Protein AF-A0A9P0LV56-F1 (afdb_monomer)

Sequence (203 aa):
MTFIDEPMEQTSLSSTFFLFRPEKLKKYNCSGTISDFAVAMLCNMNKPMMSYQNAASWGYFNCATKQWNKEVLQQADFPVNLLPEVGQSGAIAGSLAGDWHSIPKGTPVGIGLGDLQCSVLSTVERSTDAVLNISTSAQITFVVDQYQPSSGPPKASAVDHFPYFGHQYIAVAASLNGGNALATFVKMLQQWTLELGFNVPQC

Solvent-accessible surface area (backbone atoms only — not comparable to full-atom values): 12062 Å² total; per-residue (Å²): 137,86,84,87,90,71,94,75,72,80,56,60,54,69,55,49,51,57,57,78,42,56,80,76,47,74,84,56,77,59,46,73,55,75,52,16,48,55,44,18,60,50,34,67,45,97,62,33,46,33,13,48,40,51,42,47,61,56,73,51,38,36,77,72,82,70,40,68,50,53,69,65,37,48,76,63,68,36,72,65,77,29,57,48,48,76,41,61,69,82,38,71,65,45,33,27,63,48,67,55,92,92,43,59,52,60,44,77,35,56,38,31,74,38,67,68,58,52,57,46,62,78,66,55,90,50,76,86,47,72,49,75,50,75,44,63,36,24,37,39,36,33,60,37,77,89,74,74,66,79,90,71,81,90,70,96,64,81,57,50,78,42,59,41,64,95,86,28,30,33,42,36,36,76,36,85,64,25,44,51,52,51,52,51,51,52,52,51,53,54,51,52,38,46,76,73,74,41,89,74,85,87,128

Nearest PDB structures (foldseek):
  3d7e-assembly1_X  TM=6.975E-01  e=1.055E-08  Enterococcus casseliflavus
  1bo5-assembly1_O  TM=7.199E-01  e=1.652E-08  Escherichia coli
  3ezw-assembly1_G  TM=7.732E-01  e=9.926E-08  Escherichia coli K-12
  3h45-assembly1_O  TM=7.263E-01  e=3.341E-08  Enterococcus casseliflavus
  3h3n-assembly1_X  TM=6.542E-01  e=2.586E-08  Enterococcus casseliflavus

Mean predicted aligned error: 7.89 Å

Foldseek 3Di:
DDDDDDDDDFADVVQVVQLPCVVVCVPDQADDDPQQVVLCVQQVHPFGEAEQQRVVRNVQADLQVRGGVVVVCVVSVGPCSRYGHYDHFPDFRHWGCQDDVPRGGRHTDGHGDDPVQVVCVVPDPDQQDWDWDFDCWIKIKHWDPPDHDDDDDDDDDQWDWGQHPPRIIMIMGIGNDGVNVVVVVVVVVCVVCVVVPHHDDDD

InterPro domains:
  IPR018484 Carbohydrate kinase FGGY, N-terminal [PF00370] (22-121)
  IPR043129 ATPase, nucleotide binding domain [SSF53067] (21-122)

Organism: Acanthoscelides obtectus (NCBI:txid200917)

Structure (mmCIF, N/CA/C/O backbone):
data_AF-A0A9P0LV56-F1
#
_entry.id   AF-A0A9P0LV56-F1
#
loop_
_atom_site.group_PDB
_atom_site.id
_atom_site.type_symbol
_atom_site.label_atom_id
_atom_site.label_alt_id
_atom_site.label_comp_id
_atom_site.label_asym_id
_atom_site.label_entity_id
_atom_site.label_seq_id
_atom_site.pdbx_PDB_ins_code
_atom_site.Cartn_x
_atom_site.Cartn_y
_atom_site.Cartn_z
_atom_site.occupancy
_atom_site.B_iso_or_equiv
_atom_site.auth_seq_id
_atom_site.auth_comp_id
_atom_site.auth_asym_id
_atom_site.auth_atom_id
_atom_site.pdbx_PDB_model_num
ATOM 1 N N . MET A 1 1 ? -20.140 11.861 0.264 1.00 36.03 1 MET A N 1
ATOM 2 C CA . MET A 1 1 ? -18.676 11.830 0.459 1.00 36.03 1 MET A CA 1
ATOM 3 C C . MET A 1 1 ? -18.059 12.052 -0.913 1.00 36.03 1 MET A C 1
ATOM 5 O O . MET A 1 1 ? -18.376 11.288 -1.812 1.00 36.03 1 MET A O 1
ATOM 9 N N . THR A 1 2 ? -17.351 13.160 -1.132 1.00 23.69 2 THR A N 1
ATOM 10 C CA . THR A 1 2 ? -16.853 13.543 -2.469 1.00 23.69 2 THR A CA 1
ATOM 11 C C . THR A 1 2 ? -15.384 13.157 -2.587 1.00 23.69 2 THR A C 1
ATOM 13 O O . THR A 1 2 ? -14.593 13.549 -1.733 1.00 23.69 2 THR A O 1
ATOM 16 N N . PHE A 1 3 ? -15.043 12.383 -3.616 1.00 31.17 3 PHE A N 1
ATOM 17 C CA . PHE A 1 3 ? -13.677 11.961 -3.919 1.00 31.17 3 PHE A CA 1
ATOM 18 C C . PHE A 1 3 ? -12.899 13.069 -4.634 1.00 31.17 3 PHE A C 1
ATOM 20 O O . PHE A 1 3 ? -13.463 13.823 -5.428 1.00 31.17 3 PHE A O 1
ATOM 27 N N . ILE A 1 4 ? -11.604 13.153 -4.342 1.00 34.47 4 ILE A N 1
ATOM 28 C CA . ILE A 1 4 ? -10.620 13.834 -5.182 1.00 34.47 4 ILE A CA 1
ATOM 29 C C . ILE A 1 4 ? -9.830 12.703 -5.834 1.00 34.47 4 ILE A C 1
ATOM 31 O O . ILE A 1 4 ? -9.162 11.954 -5.127 1.00 34.47 4 ILE A O 1
ATOM 35 N N . ASP A 1 5 ? -9.990 12.548 -7.142 1.00 29.83 5 ASP A N 1
ATOM 36 C CA . ASP A 1 5 ? -9.385 11.487 -7.946 1.00 29.83 5 ASP A CA 1
ATOM 37 C C . ASP A 1 5 ? -8.389 12.161 -8.902 1.00 29.83 5 ASP A C 1
ATOM 39 O O . ASP A 1 5 ? -8.768 12.663 -9.959 1.00 29.83 5 ASP A O 1
ATOM 43 N N . GLU A 1 6 ? -7.132 12.293 -8.473 1.00 30.33 6 GLU A N 1
ATOM 44 C CA . GLU A 1 6 ? -6.024 12.766 -9.312 1.00 30.33 6 GLU A CA 1
ATOM 45 C C . GLU A 1 6 ? -4.774 11.898 -9.085 1.00 30.33 6 GLU A C 1
ATOM 47 O O . GLU A 1 6 ? -4.568 11.396 -7.975 1.00 30.33 6 GLU A O 1
ATOM 52 N N . PRO A 1 7 ? -3.941 11.689 -10.124 1.00 29.73 7 PRO A N 1
ATOM 53 C CA . PRO A 1 7 ? -2.846 10.726 -10.087 1.00 29.73 7 PRO A CA 1
ATOM 54 C C . PRO A 1 7 ? -1.750 11.200 -9.119 1.00 29.73 7 PRO A C 1
ATOM 56 O O . PRO A 1 7 ? -1.062 12.189 -9.361 1.00 29.73 7 PRO A O 1
ATOM 59 N N . MET A 1 8 ? -1.619 10.499 -7.991 1.00 36.91 8 MET A N 1
ATOM 60 C CA . MET A 1 8 ? -0.758 10.877 -6.867 1.00 36.91 8 MET A CA 1
ATOM 61 C C . MET A 1 8 ? 0.640 10.248 -6.961 1.00 36.91 8 MET A C 1
ATOM 63 O O . MET A 1 8 ? 0.802 9.045 -6.755 1.00 36.91 8 MET A O 1
ATOM 67 N N . GLU A 1 9 ? 1.664 11.080 -7.170 1.00 33.12 9 GLU A N 1
ATOM 68 C CA . GLU A 1 9 ? 3.054 10.729 -6.858 1.00 33.12 9 GLU A CA 1
ATOM 69 C C . GLU A 1 9 ? 3.258 10.706 -5.330 1.00 33.12 9 GLU A C 1
ATOM 71 O O . GLU A 1 9 ? 2.839 11.604 -4.594 1.00 33.12 9 GLU A O 1
ATOM 76 N N . GLN A 1 10 ? 3.828 9.597 -4.861 1.00 42.16 10 GLN A N 1
ATOM 77 C CA . GLN A 1 10 ? 3.624 9.022 -3.533 1.00 42.16 10 GLN A CA 1
ATOM 78 C C . GLN A 1 10 ? 4.275 9.833 -2.393 1.00 42.16 10 GLN A C 1
ATOM 80 O O . GLN A 1 10 ? 5.366 10.384 -2.510 1.00 42.16 10 GLN A O 1
ATOM 85 N N . THR A 1 11 ? 3.604 9.857 -1.239 1.00 40.81 11 THR A N 1
ATOM 86 C CA . THR A 1 11 ? 3.999 10.380 0.094 1.00 40.81 11 THR A CA 1
ATOM 87 C C . THR A 1 11 ? 4.095 11.892 0.346 1.00 40.81 11 THR A C 1
ATOM 89 O O . THR A 1 11 ? 3.673 12.321 1.417 1.00 40.81 11 THR A O 1
ATOM 92 N N . SER A 1 12 ? 4.596 12.721 -0.574 1.00 38.84 12 SER A N 1
ATOM 93 C CA . SER A 1 12 ? 4.841 14.154 -0.278 1.00 38.84 12 SER A CA 1
ATOM 94 C C . SER A 1 12 ? 3.616 15.054 -0.517 1.00 38.84 12 SER A C 1
ATOM 96 O O . SER A 1 12 ? 3.242 15.872 0.326 1.00 38.84 12 SER A O 1
ATOM 98 N N . LEU A 1 13 ? 2.935 14.880 -1.654 1.00 39.28 13 LEU A N 1
ATOM 99 C CA . LEU A 1 13 ? 1.960 15.860 -2.148 1.00 39.28 13 LEU A CA 1
ATOM 100 C C . LEU A 1 13 ? 0.587 15.793 -1.467 1.00 39.28 13 LEU A C 1
ATOM 102 O O . LEU A 1 13 ? -0.051 16.832 -1.295 1.00 39.28 13 LEU A O 1
ATOM 106 N N . SER A 1 14 ? 0.129 14.614 -1.038 1.00 47.03 14 SER A N 1
ATOM 107 C CA . SER A 1 14 ? -1.171 14.448 -0.360 1.00 47.03 14 SER A CA 1
ATOM 108 C C . SER A 1 14 ? -1.230 15.281 0.916 1.00 47.03 14 SER A C 1
ATOM 110 O O . SER A 1 14 ? -2.220 15.927 1.241 1.00 47.03 14 SER A O 1
ATOM 112 N N . SER A 1 15 ? -0.123 15.306 1.629 1.00 49.88 15 SER A N 1
ATOM 113 C CA . SER A 1 15 ? 0.013 15.905 2.942 1.00 49.88 15 SER A CA 1
ATOM 114 C C . SER A 1 15 ? 0.228 17.403 2.864 1.00 49.88 15 SER A C 1
ATOM 116 O O . SER A 1 15 ? -0.384 18.162 3.610 1.00 49.88 15 SER A O 1
ATOM 118 N N . THR A 1 16 ? 1.013 17.832 1.876 1.00 49.91 16 THR A N 1
ATOM 119 C CA . THR A 1 16 ? 1.048 19.207 1.382 1.00 49.91 16 THR A CA 1
ATOM 120 C C . THR A 1 16 ? -0.378 19.670 1.054 1.00 49.91 16 THR A C 1
ATOM 122 O O . THR A 1 16 ? -0.829 20.681 1.583 1.00 49.91 16 THR A O 1
ATOM 125 N N . PHE A 1 17 ? -1.169 18.908 0.294 1.00 56.34 17 PHE A N 1
ATOM 126 C CA . PHE A 1 17 ? -2.551 19.290 -0.013 1.00 56.34 17 PHE A CA 1
ATOM 127 C C . PHE A 1 17 ? -3.410 19.497 1.246 1.00 56.34 17 PHE A C 1
ATOM 129 O O . PHE A 1 17 ? -4.144 20.489 1.321 1.00 56.34 17 PHE A O 1
ATOM 136 N N . PHE A 1 18 ? -3.281 18.617 2.249 1.00 59.09 18 PHE A N 1
ATOM 137 C CA . PHE A 1 18 ? -3.991 18.774 3.521 1.00 59.09 18 PHE A CA 1
ATOM 138 C C . PHE A 1 18 ? -3.611 20.071 4.254 1.00 59.09 18 PHE A C 1
ATOM 140 O O . PHE A 1 18 ? -4.480 20.759 4.788 1.00 59.09 18 PHE A O 1
ATOM 147 N N . LEU A 1 19 ? -2.327 20.426 4.225 1.00 59.50 19 LEU A N 1
ATOM 148 C CA . LEU A 1 19 ? -1.777 21.607 4.890 1.00 59.50 19 LEU A CA 1
ATOM 149 C C . LEU A 1 19 ? -2.127 22.920 4.170 1.00 59.50 19 LEU A C 1
ATOM 151 O O . LEU A 1 19 ? -2.395 23.931 4.812 1.00 59.50 19 LEU A O 1
ATOM 155 N N . PHE A 1 20 ? -2.178 22.931 2.835 1.00 61.66 20 PHE A N 1
ATOM 156 C CA . PHE A 1 20 ? -2.309 24.175 2.060 1.00 61.66 20 PHE A CA 1
ATOM 157 C C . PHE A 1 20 ? -3.757 24.582 1.726 1.00 61.66 20 PHE A C 1
ATOM 159 O O . PHE A 1 20 ? -3.977 25.669 1.176 1.00 61.66 20 PHE A O 1
ATOM 166 N N . ARG A 1 21 ? -4.768 23.750 2.034 1.00 70.81 21 ARG A N 1
ATOM 167 C CA . ARG A 1 21 ? -6.198 24.043 1.769 1.00 70.81 21 ARG A CA 1
ATOM 168 C C . ARG A 1 21 ? -7.156 23.617 2.909 1.00 70.81 21 ARG A C 1
ATOM 170 O O . ARG A 1 21 ? -8.162 22.959 2.627 1.00 70.81 21 ARG A O 1
ATOM 177 N N . PRO A 1 22 ? -6.944 24.054 4.166 1.00 70.88 22 PRO A N 1
ATOM 178 C CA . PRO A 1 22 ? -7.742 23.626 5.326 1.00 70.88 22 PRO A CA 1
ATOM 179 C C . PRO A 1 22 ? -9.246 23.922 5.199 1.00 70.88 22 PRO A C 1
ATOM 181 O O . PRO A 1 22 ? -10.084 23.117 5.600 1.00 70.88 22 PRO A O 1
ATOM 184 N N . GLU A 1 23 ? -9.623 25.028 4.551 1.00 77.19 23 GLU A N 1
ATOM 185 C CA . GLU A 1 23 ? -11.031 25.383 4.309 1.00 77.19 23 GLU A CA 1
ATOM 186 C C . GLU A 1 23 ? -11.780 24.338 3.469 1.00 77.19 23 GLU A C 1
ATOM 188 O O . GLU A 1 23 ? -12.956 24.060 3.709 1.00 77.19 23 GLU A O 1
ATOM 193 N N . LYS A 1 24 ? -11.101 23.697 2.506 1.00 79.31 24 LYS A N 1
ATOM 194 C CA . LYS A 1 24 ? -11.715 22.633 1.700 1.00 79.31 24 LYS A CA 1
ATOM 195 C C . LYS A 1 24 ? -11.926 21.354 2.503 1.00 79.31 24 LYS A C 1
ATOM 197 O O . LYS A 1 24 ? -12.722 20.525 2.071 1.00 79.31 24 LYS A O 1
ATOM 202 N N . LEU A 1 25 ? -11.243 21.194 3.632 1.00 79.06 25 LEU A N 1
ATOM 203 C CA . LEU A 1 25 ? -11.282 19.977 4.431 1.00 79.06 25 LEU A CA 1
ATOM 204 C C . LEU A 1 25 ? -12.393 19.964 5.475 1.00 79.06 25 LEU A C 1
ATOM 206 O O . LEU A 1 25 ? -12.843 18.888 5.852 1.00 79.06 25 LEU A O 1
ATOM 210 N N . LYS A 1 26 ? -12.904 21.137 5.871 1.00 80.94 26 LYS A N 1
ATOM 211 C CA . LYS A 1 26 ? -13.992 21.287 6.859 1.00 80.94 26 LYS A CA 1
ATOM 212 C C . LYS A 1 26 ? -15.272 20.514 6.515 1.00 80.94 26 LYS A C 1
ATOM 214 O O . LYS A 1 26 ? -16.083 20.243 7.390 1.00 80.94 26 LYS A O 1
ATOM 219 N N . LYS A 1 27 ? -15.462 20.178 5.239 1.00 86.38 27 LYS A N 1
ATOM 220 C CA . LYS A 1 27 ? -16.612 19.426 4.712 1.00 86.38 27 LYS A CA 1
ATOM 221 C C . LYS A 1 27 ? -16.439 17.902 4.759 1.00 86.38 27 LYS A C 1
ATOM 223 O O . LYS A 1 27 ? -17.372 17.187 4.403 1.00 86.38 27 LYS A O 1
ATOM 228 N N . TYR A 1 28 ? -15.279 17.405 5.183 1.00 87.69 28 TYR A N 1
ATOM 229 C CA . TYR A 1 28 ? -15.009 15.976 5.338 1.00 87.69 28 TYR A CA 1
ATOM 230 C C . TYR A 1 28 ? -14.893 15.607 6.819 1.00 87.69 28 TYR A C 1
ATOM 232 O O . TYR A 1 28 ? -14.519 16.428 7.653 1.00 87.69 28 TYR A O 1
ATOM 240 N N . ASN A 1 29 ? -15.229 14.361 7.147 1.00 88.06 29 ASN A N 1
ATOM 241 C CA . ASN A 1 29 ? -15.230 13.828 8.513 1.00 88.06 29 ASN A CA 1
ATOM 242 C C . ASN A 1 29 ? -14.136 12.772 8.752 1.00 88.06 29 ASN A C 1
ATOM 244 O O . ASN A 1 29 ? -13.787 12.510 9.901 1.00 88.06 29 ASN A O 1
ATOM 248 N N . CYS A 1 30 ? -13.588 12.175 7.693 1.00 90.94 30 CYS A N 1
ATOM 249 C CA . CYS A 1 30 ? -12.511 11.194 7.754 1.00 90.94 30 CYS A CA 1
ATOM 250 C C . CYS A 1 30 ? -11.751 11.111 6.420 1.00 90.94 30 CYS A C 1
ATOM 252 O O . CYS A 1 30 ? -12.135 11.723 5.422 1.00 90.94 30 CYS A O 1
ATOM 254 N N . SER A 1 31 ? -10.657 10.357 6.427 1.00 91.50 31 SER A N 1
ATOM 255 C CA . SER A 1 31 ? -9.798 10.062 5.284 1.00 91.50 31 SER A CA 1
ATOM 256 C C . SER A 1 31 ? -9.400 8.585 5.312 1.00 91.50 31 SER A C 1
ATOM 258 O O . SER A 1 31 ? -9.450 7.946 6.362 1.00 91.50 31 SER A O 1
ATOM 260 N N . GLY A 1 32 ? -9.034 8.037 4.160 1.00 92.19 32 GLY A N 1
ATOM 261 C CA . GLY A 1 32 ? -8.612 6.648 4.007 1.00 92.19 32 GLY A CA 1
ATOM 262 C C . GLY A 1 32 ? -8.196 6.366 2.567 1.00 92.19 32 GLY A C 1
ATOM 263 O O . GLY A 1 32 ? -8.334 7.232 1.703 1.00 92.19 32 GLY A O 1
ATOM 264 N N . THR A 1 33 ? -7.677 5.169 2.306 1.00 93.44 33 THR A N 1
ATOM 265 C CA . THR A 1 33 ? -7.469 4.687 0.935 1.00 93.44 33 THR A CA 1
ATOM 266 C C . THR A 1 33 ? -8.793 4.267 0.297 1.00 93.44 33 THR A C 1
ATOM 268 O O . THR A 1 33 ? -9.819 4.126 0.968 1.00 93.44 33 THR A O 1
ATOM 271 N N . ILE A 1 34 ? -8.763 3.991 -1.008 1.00 94.44 34 ILE A N 1
ATOM 272 C CA . ILE A 1 34 ? -9.912 3.419 -1.717 1.00 94.44 34 ILE A CA 1
ATOM 273 C C . ILE A 1 34 ? -10.352 2.071 -1.122 1.00 94.44 34 ILE A C 1
ATOM 275 O O . ILE A 1 34 ? -11.548 1.796 -1.032 1.00 94.44 34 ILE A O 1
ATOM 279 N N . SER A 1 35 ? -9.399 1.259 -0.651 1.00 94.06 35 SER A N 1
ATOM 280 C CA . SER A 1 35 ? -9.694 -0.032 -0.022 1.00 94.06 35 SER A CA 1
ATOM 281 C C . SER A 1 35 ? -10.414 0.144 1.317 1.00 94.06 35 SER A C 1
ATOM 283 O O . SER A 1 35 ? -11.421 -0.516 1.572 1.00 94.06 35 SER A O 1
ATOM 285 N N . ASP A 1 36 ? -9.974 1.110 2.128 1.00 95.25 36 ASP A N 1
ATOM 286 C CA . ASP A 1 36 ? -10.592 1.401 3.424 1.00 95.25 36 ASP A CA 1
ATOM 287 C C . ASP A 1 36 ? -12.002 1.981 3.239 1.00 95.25 36 ASP A C 1
ATOM 289 O O . ASP A 1 36 ? -12.911 1.680 4.012 1.00 95.25 36 ASP A O 1
ATOM 293 N N . PHE A 1 37 ? -12.210 2.778 2.185 1.00 94.88 37 PHE A N 1
ATOM 294 C CA . PHE A 1 37 ? -13.532 3.278 1.814 1.00 94.88 37 PHE A CA 1
ATOM 295 C C . PHE A 1 37 ? -14.488 2.149 1.419 1.00 94.88 37 PHE A C 1
ATOM 297 O O . PHE A 1 37 ? -15.626 2.126 1.889 1.00 94.88 37 PHE A O 1
ATOM 304 N N . ALA A 1 38 ? -14.038 1.200 0.594 1.00 95.88 38 ALA A N 1
ATOM 305 C CA . ALA A 1 38 ? -14.855 0.054 0.207 1.00 95.88 38 ALA A CA 1
ATOM 306 C C . ALA A 1 38 ? -15.292 -0.756 1.439 1.00 95.88 38 ALA A C 1
ATOM 308 O O . ALA A 1 38 ? -16.475 -1.058 1.593 1.00 95.88 38 ALA A O 1
ATOM 309 N N . VAL A 1 39 ? -14.365 -1.025 2.365 1.00 96.81 39 VAL A N 1
ATOM 310 C CA . VAL A 1 39 ? -14.665 -1.705 3.635 1.00 96.81 39 VAL A CA 1
ATOM 311 C C . VAL A 1 39 ? -15.651 -0.899 4.484 1.00 96.81 39 VAL A C 1
ATOM 313 O O . VAL A 1 39 ? -16.628 -1.458 4.985 1.00 96.81 39 VAL A O 1
ATOM 316 N N . ALA A 1 40 ? -15.444 0.413 4.614 1.00 96.62 40 ALA A N 1
ATOM 317 C CA . ALA A 1 40 ? -16.342 1.280 5.371 1.00 96.62 40 ALA A CA 1
ATOM 318 C C . ALA A 1 40 ? -17.762 1.298 4.787 1.00 96.62 40 ALA A C 1
ATOM 320 O O . ALA A 1 40 ? -18.728 1.262 5.546 1.00 96.62 40 ALA A O 1
ATOM 321 N N . MET A 1 41 ? -17.902 1.297 3.457 1.00 96.44 41 MET A N 1
ATOM 322 C CA . MET A 1 41 ? -19.206 1.212 2.795 1.00 96.44 41 MET A CA 1
ATOM 323 C C . MET A 1 41 ? -19.896 -0.128 3.049 1.00 96.44 41 MET A C 1
ATOM 325 O O . MET A 1 41 ? -21.058 -0.145 3.450 1.00 96.44 41 MET A O 1
ATOM 329 N N . LEU A 1 42 ? -19.184 -1.245 2.867 1.00 97.00 42 LEU A N 1
ATOM 330 C CA . LEU A 1 42 ? -19.727 -2.594 3.075 1.00 97.00 42 LEU A CA 1
ATOM 331 C C . LEU A 1 42 ? -20.224 -2.801 4.514 1.00 97.00 42 LEU A C 1
ATOM 333 O O . LEU A 1 42 ? -21.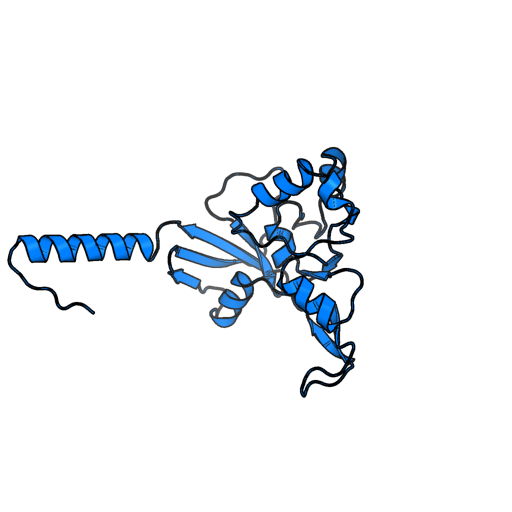254 -3.437 4.745 1.00 97.00 42 LEU A O 1
ATOM 337 N N . CYS A 1 43 ? -19.513 -2.228 5.482 1.00 97.25 43 CYS A N 1
ATOM 338 C CA . CYS A 1 43 ? -19.838 -2.329 6.901 1.00 97.25 43 CYS A CA 1
ATOM 339 C C . CYS A 1 43 ? -20.705 -1.173 7.432 1.00 97.25 43 CYS A C 1
ATOM 341 O O . CYS A 1 43 ? -21.009 -1.152 8.623 1.00 97.25 43 CYS A O 1
ATOM 343 N N . ASN A 1 44 ? -21.088 -0.209 6.585 1.00 96.56 44 ASN A N 1
ATOM 344 C CA . ASN A 1 44 ? -21.786 1.024 6.970 1.00 96.56 44 ASN A CA 1
ATOM 345 C C . ASN A 1 44 ? -21.130 1.753 8.166 1.00 96.56 44 ASN A C 1
ATOM 347 O O . ASN A 1 44 ? -21.779 2.111 9.152 1.00 96.56 44 ASN A O 1
ATOM 351 N N . MET A 1 45 ? -19.811 1.925 8.102 1.00 94.94 45 MET A N 1
ATOM 352 C CA . MET A 1 45 ? -19.014 2.548 9.156 1.00 94.94 45 MET A CA 1
ATOM 353 C C . MET A 1 45 ? -19.020 4.073 9.045 1.00 94.94 45 MET A C 1
ATOM 355 O O . MET A 1 45 ? -18.855 4.636 7.966 1.00 94.94 45 MET A O 1
ATOM 359 N N . ASN A 1 46 ? -19.084 4.752 10.192 1.00 91.12 46 ASN A N 1
ATOM 360 C CA . ASN A 1 46 ? -18.920 6.209 10.256 1.00 91.12 46 ASN A CA 1
ATOM 361 C C . ASN A 1 46 ? -17.469 6.657 10.018 1.00 91.12 46 ASN A C 1
ATOM 363 O O . ASN A 1 46 ? -17.226 7.802 9.630 1.00 91.12 46 ASN A O 1
ATOM 367 N N . LYS A 1 47 ? -16.501 5.772 10.283 1.00 92.00 47 LYS A N 1
ATOM 368 C CA . LYS A 1 47 ? -15.073 6.040 10.142 1.00 92.00 47 LYS A CA 1
ATOM 369 C C . LYS A 1 47 ? -14.353 4.797 9.605 1.00 92.00 47 LYS A C 1
ATOM 371 O O . LYS A 1 47 ? -14.603 3.711 10.123 1.00 92.00 47 LYS A O 1
ATOM 376 N N . PRO A 1 48 ? -13.484 4.935 8.590 1.00 93.94 48 PRO A N 1
ATOM 377 C CA . PRO A 1 48 ? -12.733 3.811 8.054 1.00 93.94 48 PRO A CA 1
ATOM 378 C C . PRO A 1 48 ? -11.664 3.322 9.036 1.00 93.94 48 PRO A C 1
ATOM 380 O O . PRO A 1 48 ? -11.055 4.109 9.772 1.00 93.94 48 PRO A O 1
ATOM 383 N N . MET A 1 49 ? -11.417 2.015 8.977 1.00 95.44 49 MET A N 1
ATOM 384 C CA . MET A 1 49 ? -10.286 1.351 9.612 1.00 95.44 49 MET A CA 1
ATOM 385 C C . MET A 1 49 ? -9.264 0.979 8.536 1.00 95.44 49 MET A C 1
ATOM 387 O O . MET A 1 49 ? -9.614 0.340 7.547 1.00 95.44 49 MET A O 1
ATOM 391 N N . MET A 1 50 ? -8.016 1.386 8.738 1.00 95.88 50 MET A N 1
ATOM 392 C CA . MET A 1 50 ? -6.909 1.253 7.797 1.00 95.88 50 MET A CA 1
ATOM 393 C C . MET A 1 50 ? -5.876 0.250 8.308 1.00 95.88 50 MET A C 1
ATOM 395 O O . MET A 1 50 ? -5.544 0.233 9.493 1.00 95.88 50 MET A O 1
ATOM 399 N N . SER A 1 51 ? -5.323 -0.575 7.424 1.00 96.88 51 SER A N 1
ATOM 400 C CA . SER A 1 51 ? -4.243 -1.489 7.808 1.00 96.88 51 SER A CA 1
ATOM 401 C C . SER A 1 51 ? -2.937 -0.745 8.088 1.00 96.88 51 SER A C 1
ATOM 403 O O . SER A 1 51 ? -2.656 0.301 7.503 1.00 96.88 51 SER A O 1
ATOM 405 N N . TYR A 1 52 ? -2.072 -1.321 8.926 1.00 95.50 52 TYR A N 1
ATOM 406 C CA . TYR A 1 52 ? -0.706 -0.810 9.118 1.00 95.50 52 TYR A CA 1
ATOM 407 C C . TYR A 1 52 ? 0.086 -0.718 7.805 1.00 95.50 52 TYR A C 1
ATOM 409 O O . TYR A 1 52 ? 0.928 0.163 7.667 1.00 95.50 52 TYR A O 1
ATOM 417 N N . GLN A 1 53 ? -0.209 -1.596 6.839 1.00 94.75 53 GLN A N 1
ATOM 418 C CA . GLN A 1 53 ? 0.360 -1.572 5.487 1.00 94.75 53 GLN A CA 1
ATOM 419 C C . GLN A 1 53 ? 0.064 -0.245 4.787 1.00 94.75 53 GLN A C 1
ATOM 421 O O . GLN A 1 53 ? 0.981 0.483 4.409 1.00 94.75 53 GLN A O 1
ATOM 426 N N . ASN A 1 54 ? -1.221 0.098 4.689 1.00 94.69 54 ASN A N 1
ATOM 427 C CA . ASN A 1 54 ? -1.668 1.333 4.058 1.00 94.69 54 ASN A CA 1
ATOM 428 C C . ASN A 1 54 ? -1.233 2.558 4.869 1.00 94.69 54 ASN A C 1
ATOM 430 O O . ASN A 1 54 ? -0.754 3.533 4.295 1.00 94.69 54 ASN A O 1
ATOM 434 N N . ALA A 1 55 ? -1.312 2.495 6.200 1.00 94.06 55 ALA A N 1
ATOM 435 C CA . ALA A 1 55 ? -0.920 3.602 7.066 1.00 94.06 55 ALA A CA 1
ATOM 436 C C . ALA A 1 55 ? 0.570 3.955 6.933 1.00 94.06 55 ALA A C 1
ATOM 438 O O . ALA A 1 55 ? 0.922 5.133 6.876 1.00 94.06 55 ALA A O 1
ATOM 439 N N . ALA A 1 56 ? 1.450 2.953 6.822 1.00 91.94 56 ALA A N 1
ATOM 440 C CA . ALA A 1 56 ? 2.882 3.169 6.612 1.00 91.94 56 ALA A CA 1
ATOM 441 C C . ALA A 1 56 ? 3.178 3.932 5.310 1.00 91.94 56 ALA A C 1
ATOM 443 O O . ALA A 1 56 ? 4.074 4.773 5.286 1.00 91.94 56 ALA A O 1
ATOM 444 N N . SER A 1 57 ? 2.381 3.715 4.258 1.00 89.62 57 SER A N 1
ATOM 445 C CA . SER A 1 57 ? 2.530 4.424 2.978 1.00 89.62 57 SER A CA 1
ATOM 446 C C . SER A 1 57 ? 2.175 5.917 3.038 1.00 89.62 57 SER A C 1
ATOM 448 O O . SER A 1 57 ? 2.445 6.646 2.090 1.00 89.62 57 SER A O 1
ATOM 450 N N . TRP A 1 58 ? 1.577 6.401 4.134 1.00 88.50 58 TRP A N 1
ATOM 451 C CA . TRP A 1 58 ? 1.209 7.815 4.291 1.00 88.50 58 TRP A CA 1
ATOM 452 C C . TRP A 1 58 ? 2.340 8.674 4.866 1.00 88.50 58 TRP A C 1
ATOM 454 O O . TRP A 1 58 ? 2.215 9.893 4.909 1.00 88.50 58 TRP A O 1
ATOM 464 N N . GLY A 1 59 ? 3.424 8.069 5.362 1.00 84.94 59 GLY A N 1
ATOM 465 C CA . GLY A 1 59 ? 4.572 8.795 5.921 1.00 84.94 59 GLY A CA 1
ATOM 466 C C . GLY A 1 59 ? 4.368 9.395 7.323 1.00 84.94 59 GLY A C 1
ATOM 467 O O . GLY A 1 59 ? 5.338 9.825 7.942 1.00 84.94 59 GLY A O 1
ATOM 468 N N . TYR A 1 60 ? 3.145 9.384 7.873 1.00 86.56 60 TYR A N 1
ATOM 469 C CA . TYR A 1 60 ? 2.843 9.875 9.236 1.00 86.56 60 TYR A CA 1
ATOM 470 C C . TYR A 1 60 ? 2.629 8.788 10.277 1.00 86.56 60 TYR A C 1
ATOM 472 O O . TYR A 1 60 ? 2.348 9.083 11.441 1.00 86.56 60 TYR A O 1
ATOM 480 N N . PHE A 1 61 ? 2.718 7.533 9.864 1.00 90.75 61 PHE A N 1
ATOM 481 C CA . PHE A 1 61 ? 2.518 6.391 10.732 1.00 90.75 61 PHE A CA 1
ATOM 482 C C . PHE A 1 61 ? 3.850 5.923 11.313 1.00 90.75 61 PHE A C 1
ATOM 484 O O . PHE A 1 61 ? 4.824 5.711 10.594 1.00 90.75 61 PHE A O 1
ATOM 491 N N . ASN A 1 62 ? 3.892 5.740 12.626 1.00 90.88 62 ASN A N 1
ATOM 492 C CA . ASN A 1 62 ? 5.035 5.173 13.312 1.00 90.88 62 ASN A CA 1
ATOM 493 C C . ASN A 1 62 ? 4.917 3.649 13.324 1.00 90.88 62 ASN A C 1
ATOM 495 O O . ASN A 1 62 ? 4.132 3.074 14.077 1.00 90.88 62 ASN A O 1
ATOM 499 N N . CYS A 1 63 ? 5.732 2.990 12.504 1.00 89.75 63 CYS A N 1
ATOM 500 C CA . CYS A 1 63 ? 5.744 1.535 12.392 1.00 89.75 63 CYS A CA 1
ATOM 501 C C . CYS A 1 63 ? 6.176 0.816 13.683 1.00 89.75 63 CYS A C 1
ATOM 503 O O . CYS A 1 63 ? 5.786 -0.333 13.869 1.00 89.75 63 CYS A O 1
ATOM 505 N N . ALA A 1 64 ? 6.943 1.461 14.573 1.00 88.62 64 ALA A N 1
ATOM 506 C CA . ALA A 1 64 ? 7.375 0.861 15.837 1.00 88.62 64 ALA A CA 1
ATOM 507 C C . ALA A 1 64 ? 6.261 0.897 16.896 1.00 88.62 64 ALA A C 1
ATOM 509 O O . ALA A 1 64 ? 5.979 -0.115 17.535 1.00 88.62 64 ALA A O 1
ATOM 510 N N . THR A 1 65 ? 5.590 2.043 17.061 1.00 90.94 65 THR A N 1
ATOM 511 C CA . THR A 1 65 ? 4.488 2.195 18.033 1.00 90.94 65 THR A CA 1
ATOM 512 C C . THR A 1 65 ? 3.127 1.776 17.477 1.00 90.94 65 THR A C 1
ATOM 514 O O . THR A 1 65 ? 2.176 1.624 18.242 1.00 90.94 65 THR A O 1
ATOM 517 N N . LYS A 1 66 ? 3.037 1.562 16.159 1.00 92.38 66 LYS A N 1
ATOM 518 C CA . LYS A 1 66 ? 1.824 1.219 15.402 1.00 92.38 66 LYS A CA 1
ATOM 519 C C . LYS A 1 66 ? 0.721 2.276 15.521 1.00 92.38 66 LYS A C 1
ATOM 521 O O . LYS A 1 66 ? -0.465 1.951 15.575 1.00 92.38 66 LYS A O 1
ATOM 526 N N . GLN A 1 67 ? 1.111 3.547 15.578 1.00 93.50 67 GLN A N 1
ATOM 527 C CA . GLN A 1 67 ? 0.199 4.679 15.741 1.00 93.50 67 GLN A CA 1
ATOM 528 C C . GLN A 1 67 ? 0.566 5.833 14.810 1.00 93.50 67 GLN A C 1
ATOM 530 O O . GLN A 1 67 ? 1.703 5.969 14.368 1.00 93.50 67 GLN A O 1
ATOM 535 N N . TRP A 1 68 ? -0.406 6.697 14.532 1.00 92.69 68 TRP A N 1
ATOM 536 C CA . TRP A 1 68 ? -0.154 7.977 13.876 1.00 92.69 68 TRP A CA 1
ATOM 537 C C . TRP A 1 68 ? 0.698 8.891 14.765 1.00 92.69 68 TRP A C 1
ATOM 539 O O . TRP A 1 68 ? 0.418 9.004 15.957 1.00 92.69 68 TRP A O 1
ATOM 549 N N . ASN A 1 69 ? 1.663 9.603 14.179 1.00 90.88 69 ASN A N 1
ATOM 550 C CA . ASN A 1 69 ? 2.456 10.644 14.846 1.00 90.88 69 ASN A CA 1
ATOM 551 C C . ASN A 1 69 ? 1.617 11.922 15.057 1.00 90.88 69 ASN A C 1
ATOM 553 O O . ASN A 1 69 ? 1.882 12.967 14.457 1.00 90.88 69 ASN A O 1
ATOM 557 N N . LYS A 1 70 ? 0.550 11.826 15.859 1.00 90.69 70 LYS A N 1
ATOM 558 C CA . LYS A 1 70 ? -0.466 12.879 16.009 1.00 90.69 70 LYS A CA 1
ATOM 559 C C . LYS A 1 70 ? 0.111 14.175 16.558 1.00 90.69 70 LYS A C 1
ATOM 561 O O . LYS A 1 70 ? -0.308 15.231 16.107 1.00 90.69 70 LYS A O 1
ATOM 566 N N . GLU A 1 71 ? 1.067 14.106 17.476 1.00 89.50 71 GLU A N 1
ATOM 567 C CA . GLU A 1 71 ? 1.672 15.285 18.098 1.00 89.50 71 GLU A CA 1
ATOM 568 C C . GLU A 1 71 ? 2.420 16.126 17.057 1.00 89.50 71 GLU A C 1
ATOM 570 O O . GLU A 1 71 ? 2.225 17.336 16.974 1.00 89.50 71 GLU A O 1
ATOM 575 N N . VAL A 1 72 ? 3.223 15.475 16.207 1.00 86.94 72 VAL A N 1
ATOM 576 C CA . VAL A 1 72 ? 3.965 16.135 15.118 1.00 86.94 72 VAL A CA 1
ATOM 577 C C . VAL A 1 72 ? 3.000 16.722 14.091 1.00 86.94 72 VAL A C 1
ATOM 579 O O . VAL A 1 72 ? 3.170 17.852 13.644 1.00 86.94 72 VAL A O 1
ATOM 582 N N . LEU A 1 73 ? 1.955 15.971 13.740 1.00 87.44 73 LEU A N 1
ATOM 583 C CA . LEU A 1 73 ? 0.929 16.422 12.805 1.00 87.44 73 LEU A CA 1
ATOM 584 C C . LEU A 1 73 ? 0.146 17.630 13.333 1.00 87.44 73 LEU A C 1
ATOM 586 O O . LEU A 1 73 ? -0.078 18.581 12.593 1.00 87.44 73 LEU A O 1
ATOM 590 N N . GLN A 1 74 ? -0.235 17.622 14.610 1.00 89.31 74 GLN A N 1
ATOM 591 C CA . GLN A 1 74 ? -0.921 18.746 15.250 1.00 89.31 74 GLN A CA 1
ATOM 592 C C . GLN A 1 74 ? -0.052 20.005 15.273 1.00 89.31 74 GLN A C 1
ATOM 594 O O . GLN A 1 74 ? -0.561 21.085 15.002 1.00 89.31 74 GLN A O 1
ATOM 599 N N . GLN A 1 75 ? 1.251 19.874 15.549 1.00 87.00 75 GLN A N 1
ATOM 600 C CA . GLN A 1 75 ? 2.195 21.000 15.496 1.00 87.00 75 GLN A CA 1
ATOM 601 C C . GLN A 1 75 ? 2.339 21.591 14.089 1.00 87.00 75 GLN A C 1
ATOM 603 O O . GLN A 1 75 ? 2.680 22.762 13.953 1.00 87.00 75 GLN A O 1
ATOM 608 N N . ALA A 1 76 ? 2.082 20.791 13.055 1.00 84.06 76 ALA A N 1
ATOM 609 C CA . ALA A 1 76 ? 2.058 21.228 11.667 1.00 84.06 76 ALA A CA 1
ATOM 610 C C . ALA A 1 76 ? 0.671 21.726 11.213 1.00 84.06 76 ALA A C 1
ATOM 612 O O . ALA A 1 76 ? 0.468 21.883 10.018 1.00 84.06 76 ALA A O 1
ATOM 613 N N . ASP A 1 77 ? -0.293 21.935 12.118 1.00 83.88 77 ASP A N 1
ATOM 614 C CA . ASP A 1 77 ? -1.682 22.308 11.799 1.00 83.88 77 ASP A CA 1
ATOM 615 C C . ASP A 1 77 ? -2.426 21.287 10.911 1.00 83.88 77 ASP A C 1
ATOM 617 O O . ASP A 1 77 ? -3.409 21.603 10.231 1.00 83.88 77 ASP A O 1
ATOM 621 N N . PHE A 1 78 ? -1.999 20.022 10.928 1.00 83.94 78 PHE A N 1
ATOM 622 C CA . PHE A 1 78 ? -2.696 18.959 10.216 1.00 83.94 78 PHE A CA 1
ATOM 623 C C . PHE A 1 78 ? -3.979 18.546 10.969 1.00 83.94 78 PHE A C 1
ATOM 625 O O . PHE A 1 78 ? -3.940 18.299 12.182 1.00 83.94 78 PHE A O 1
ATOM 632 N N . PRO A 1 79 ? -5.123 18.374 10.277 1.00 86.75 79 PRO A N 1
ATOM 633 C CA . PRO A 1 79 ? -6.392 17.989 10.894 1.00 86.75 79 PRO A CA 1
ATOM 634 C C . PRO A 1 79 ? -6.412 16.501 11.277 1.00 86.75 79 PRO A C 1
ATOM 636 O O . PRO A 1 79 ? -7.004 15.654 10.604 1.00 86.75 79 PRO A O 1
ATOM 639 N N . VAL A 1 80 ? -5.773 16.161 12.398 1.00 89.31 80 VAL A N 1
ATOM 640 C CA . VAL A 1 80 ? -5.629 14.773 12.878 1.00 89.31 80 VAL A CA 1
ATOM 641 C C . VAL A 1 80 ? -6.955 14.054 13.144 1.00 89.31 80 VAL A C 1
ATOM 643 O O . VAL A 1 80 ? -6.986 12.826 13.193 1.00 89.31 80 VAL A O 1
ATOM 646 N N . ASN A 1 81 ? -8.062 14.785 13.293 1.00 89.44 81 ASN A N 1
ATOM 647 C CA . ASN A 1 81 ? -9.403 14.213 13.414 1.00 89.44 81 ASN A CA 1
ATOM 648 C C . ASN A 1 81 ? -9.833 13.451 12.149 1.00 89.44 81 ASN A C 1
ATOM 650 O O . ASN A 1 81 ? -10.623 12.513 12.254 1.00 89.44 81 ASN A O 1
ATOM 654 N N . LEU A 1 82 ? -9.285 13.815 10.982 1.00 90.56 82 LEU A N 1
ATOM 655 C CA . LEU A 1 82 ? -9.558 13.140 9.715 1.00 90.56 82 LEU A CA 1
ATOM 656 C C . LEU A 1 82 ? -8.816 11.809 9.576 1.00 90.56 82 LEU A C 1
ATOM 658 O O . LEU A 1 82 ? -9.207 10.999 8.737 1.00 90.56 82 LEU A O 1
ATOM 662 N N . LEU A 1 83 ? -7.769 11.556 10.367 1.00 91.56 83 LEU A N 1
ATOM 663 C CA . LEU A 1 83 ? -6.995 10.318 10.261 1.00 91.56 83 LEU A CA 1
ATOM 664 C C . LEU A 1 83 ? -7.869 9.100 10.587 1.00 91.56 83 LEU A C 1
ATOM 666 O O . LEU A 1 83 ? -8.602 9.141 11.585 1.00 91.56 83 LEU A O 1
ATOM 670 N N . PRO A 1 84 ? -7.782 8.017 9.798 1.00 92.94 84 PRO A N 1
ATOM 671 C CA . PRO A 1 84 ? -8.527 6.793 10.056 1.00 92.94 84 PRO A CA 1
ATOM 672 C C . PRO A 1 84 ? -8.046 6.100 11.329 1.00 92.94 84 PRO A C 1
ATOM 674 O O . PRO A 1 84 ? -6.950 6.354 11.842 1.00 92.94 84 PRO A O 1
ATOM 677 N N . GLU A 1 85 ? -8.879 5.202 11.842 1.00 94.56 85 GLU A N 1
ATOM 678 C CA . GLU A 1 85 ? -8.416 4.234 12.835 1.00 94.56 85 GLU A CA 1
ATOM 679 C C . GLU A 1 85 ? -7.494 3.223 12.159 1.00 94.56 85 GLU A C 1
ATOM 681 O O . GLU A 1 85 ? -7.627 2.969 10.966 1.00 94.56 85 GLU A O 1
ATOM 686 N N . VAL A 1 86 ? -6.531 2.674 12.895 1.00 95.69 86 VAL A N 1
ATOM 687 C CA . VAL A 1 86 ? -5.515 1.776 12.334 1.00 95.69 86 VAL A CA 1
ATOM 688 C C . VAL A 1 86 ? -5.565 0.415 12.999 1.00 95.69 86 VAL A C 1
ATOM 690 O O . VAL A 1 86 ? -5.694 0.318 14.218 1.00 95.69 86 VAL A O 1
ATOM 693 N N . GLY A 1 87 ? -5.430 -0.635 12.197 1.00 95.25 87 GLY A N 1
ATOM 694 C CA . GLY A 1 87 ? -5.479 -2.017 12.647 1.00 95.25 87 GLY A CA 1
ATOM 695 C C . GLY A 1 87 ? -4.448 -2.899 11.954 1.00 95.25 87 GLY A C 1
ATOM 696 O O . GLY A 1 87 ? -3.863 -2.555 10.926 1.00 95.25 87 GLY A O 1
ATOM 697 N N . GLN A 1 88 ? -4.209 -4.060 12.550 1.00 94.75 88 GLN A N 1
ATOM 698 C CA . GLN A 1 88 ? -3.273 -5.037 12.017 1.00 94.75 88 GLN A CA 1
ATOM 699 C C . GLN A 1 88 ? -3.822 -5.707 10.754 1.00 94.75 88 GLN A C 1
ATOM 701 O O . GLN A 1 88 ? -5.006 -6.028 10.671 1.00 94.75 88 GLN A O 1
ATOM 706 N N . SER A 1 89 ? -2.946 -5.975 9.784 1.00 91.31 89 SER A N 1
ATOM 707 C CA . SER A 1 89 ? -3.294 -6.760 8.598 1.00 91.31 89 SER A CA 1
ATOM 708 C C . SER A 1 89 ? -3.872 -8.122 8.984 1.00 91.31 89 SER A C 1
ATOM 710 O O . SER A 1 89 ? -3.281 -8.843 9.787 1.00 91.31 89 SER A O 1
ATOM 712 N N . GLY A 1 90 ? -5.018 -8.470 8.399 1.00 90.06 90 GLY A N 1
ATOM 713 C CA . GLY A 1 90 ? -5.746 -9.706 8.697 1.00 90.06 90 GLY A CA 1
ATOM 714 C C . GLY A 1 90 ? -6.765 -9.596 9.836 1.00 90.06 90 GLY A C 1
ATOM 715 O O . GLY A 1 90 ? -7.500 -10.551 10.071 1.00 90.06 90 GLY A O 1
ATOM 716 N N . ALA A 1 91 ? -6.860 -8.453 10.524 1.00 95.00 91 ALA A N 1
ATOM 717 C CA . ALA A 1 91 ? -7.949 -8.223 11.467 1.00 95.00 91 ALA A CA 1
ATOM 718 C C . ALA A 1 91 ? -9.291 -8.013 10.741 1.00 95.00 91 ALA A C 1
ATOM 720 O O . ALA A 1 91 ? -9.349 -7.586 9.583 1.00 95.00 91 ALA A O 1
ATOM 721 N N . ILE A 1 92 ? -10.381 -8.304 11.451 1.00 97.19 92 ILE A N 1
ATOM 722 C CA . ILE A 1 92 ? -11.745 -8.028 10.998 1.00 97.19 92 ILE A CA 1
ATOM 723 C C . ILE A 1 92 ? -12.051 -6.559 11.275 1.00 97.19 92 ILE A C 1
ATOM 725 O O . ILE A 1 92 ? -11.998 -6.123 12.422 1.00 97.19 92 ILE A O 1
ATOM 729 N N . ALA A 1 93 ? -12.370 -5.804 10.225 1.00 96.56 93 ALA A N 1
ATOM 730 C CA . ALA A 1 93 ? -12.774 -4.409 10.349 1.00 96.56 93 ALA A CA 1
ATOM 731 C C . ALA A 1 93 ? -14.197 -4.306 10.906 1.00 96.56 93 ALA A C 1
ATOM 733 O O . ALA A 1 93 ? -14.498 -3.433 11.713 1.00 96.56 93 ALA A O 1
ATOM 734 N N . GLY A 1 94 ? -15.081 -5.202 10.467 1.00 96.69 94 GLY A N 1
ATOM 735 C CA . GLY A 1 94 ? -16.477 -5.222 10.875 1.00 96.69 94 GLY A CA 1
ATOM 736 C C . GLY A 1 94 ? -17.243 -6.359 10.219 1.00 96.69 94 GLY A C 1
ATOM 737 O O . GLY A 1 94 ? -16.686 -7.400 9.871 1.00 96.69 94 GLY A O 1
ATOM 738 N N . SER A 1 95 ? -18.542 -6.163 10.046 1.00 9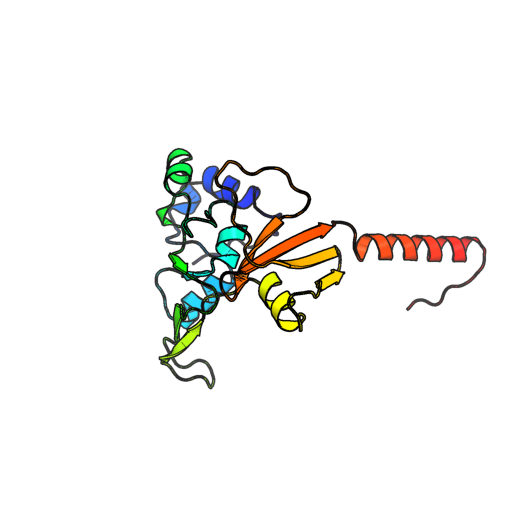8.06 95 SER A N 1
ATOM 739 C CA . SER A 1 95 ? -19.407 -7.134 9.389 1.00 98.06 95 SER A CA 1
ATOM 740 C C . SER A 1 95 ? -20.297 -6.433 8.384 1.00 98.06 95 SER A C 1
ATOM 742 O O . SER A 1 95 ? -20.681 -5.279 8.578 1.00 98.06 95 SER A O 1
ATOM 744 N N . LEU A 1 96 ? -20.630 -7.151 7.320 1.00 98.00 96 LEU A N 1
ATOM 745 C CA . LEU A 1 96 ? -21.458 -6.651 6.239 1.00 98.00 96 LEU A CA 1
ATOM 746 C C . LEU A 1 96 ? -22.807 -6.137 6.778 1.00 98.00 96 LEU A C 1
ATOM 748 O O . LEU A 1 96 ? -23.516 -6.861 7.485 1.00 98.00 96 LEU A O 1
ATOM 752 N N . ALA A 1 97 ? -23.157 -4.887 6.468 1.00 96.94 97 ALA A N 1
ATOM 753 C CA . ALA A 1 97 ? -24.304 -4.202 7.074 1.00 96.94 97 ALA A CA 1
ATOM 754 C C . ALA A 1 97 ? -25.670 -4.670 6.535 1.00 96.94 97 ALA A C 1
ATOM 756 O O . ALA A 1 97 ? -26.682 -4.611 7.245 1.00 96.94 97 ALA A O 1
ATOM 757 N N . GLY A 1 98 ? -25.698 -5.162 5.300 1.00 96.31 98 GLY A N 1
ATOM 758 C CA . GLY A 1 98 ? -26.857 -5.745 4.623 1.00 96.31 98 GLY A CA 1
ATOM 759 C C . GLY A 1 98 ? -26.412 -6.878 3.704 1.00 96.31 98 GLY A C 1
ATOM 760 O O . GLY A 1 98 ? -25.223 -7.144 3.615 1.00 96.31 98 GLY A O 1
ATOM 761 N N . ASP A 1 99 ? -27.334 -7.554 3.030 1.00 96.25 99 ASP A N 1
ATOM 762 C CA . ASP A 1 99 ? -26.939 -8.568 2.049 1.00 96.25 99 ASP A CA 1
ATOM 763 C C . ASP A 1 99 ? -26.216 -7.905 0.866 1.00 96.25 99 ASP A C 1
ATOM 765 O O . ASP A 1 99 ? -26.630 -6.850 0.379 1.00 96.25 99 ASP A O 1
ATOM 769 N N . TRP A 1 100 ? -25.133 -8.522 0.395 1.00 94.44 100 TRP A N 1
ATOM 770 C CA . TRP A 1 100 ? -24.360 -8.047 -0.752 1.00 94.44 100 TRP A CA 1
ATOM 771 C C . TRP A 1 100 ? -24.285 -9.149 -1.801 1.00 94.44 100 TRP A C 1
ATOM 773 O O . TRP A 1 100 ? -23.497 -10.092 -1.695 1.00 94.44 100 TRP A O 1
ATOM 783 N N . HIS A 1 101 ? -25.140 -9.046 -2.819 1.00 93.50 101 HIS A N 1
ATOM 784 C CA . HIS A 1 101 ? -25.391 -10.117 -3.785 1.00 93.50 101 HIS A CA 1
ATOM 785 C C . HIS A 1 101 ? -25.773 -11.436 -3.090 1.00 93.50 101 HIS A C 1
ATOM 787 O O . HIS A 1 101 ? -26.866 -11.548 -2.549 1.00 93.50 101 HIS A O 1
ATOM 793 N N . SER A 1 102 ? -24.893 -12.439 -3.120 1.00 95.88 102 SER A N 1
ATOM 794 C CA . SER A 1 102 ? -25.104 -13.757 -2.504 1.00 95.88 102 SER A CA 1
ATOM 795 C C . SER A 1 102 ? -24.427 -13.900 -1.137 1.00 95.88 102 SER A C 1
ATOM 797 O O . SER A 1 102 ? -24.409 -14.994 -0.579 1.00 95.88 102 SER A O 1
ATOM 799 N N . ILE A 1 103 ? -23.844 -12.819 -0.610 1.00 96.88 103 ILE A N 1
ATOM 800 C CA . ILE A 1 103 ? -23.159 -12.802 0.682 1.00 96.88 103 ILE A CA 1
ATOM 801 C C . ILE A 1 103 ? -24.127 -12.249 1.738 1.00 96.88 103 ILE A C 1
ATOM 803 O O . ILE A 1 103 ? -24.608 -11.123 1.575 1.00 96.88 103 ILE A O 1
ATOM 807 N N . PRO A 1 104 ? -24.428 -13.011 2.803 1.00 97.56 104 PRO A N 1
ATOM 808 C CA . PRO A 1 104 ? -25.418 -12.609 3.790 1.00 97.56 104 PRO A CA 1
ATOM 809 C C . PRO A 1 104 ? -24.918 -11.480 4.696 1.00 97.56 104 PRO A C 1
ATOM 811 O O . PRO A 1 104 ? -23.736 -11.378 5.034 1.00 97.56 104 PRO A O 1
ATOM 814 N N . LYS A 1 105 ? -25.856 -10.663 5.174 1.00 97.94 105 LYS A N 1
ATOM 815 C CA . LYS A 1 105 ? -25.625 -9.712 6.262 1.00 97.94 105 LYS A CA 1
ATOM 816 C C . LYS A 1 105 ? -24.929 -10.395 7.443 1.00 97.94 105 LYS A C 1
ATOM 818 O O . LYS A 1 105 ? -25.270 -11.509 7.835 1.00 97.94 105 LYS A O 1
ATOM 823 N N . GLY A 1 106 ? -23.988 -9.687 8.062 1.00 97.75 106 GLY A N 1
ATOM 824 C CA . GLY A 1 106 ? -23.223 -10.196 9.198 1.00 97.75 106 GLY A CA 1
ATOM 825 C C . GLY A 1 106 ? -21.983 -11.004 8.809 1.00 97.75 106 GLY A C 1
ATOM 826 O O . GLY A 1 106 ? -21.215 -11.362 9.699 1.00 97.75 106 GLY A O 1
ATOM 827 N N . THR A 1 107 ? -21.726 -11.252 7.517 1.00 98.25 107 THR A N 1
ATOM 828 C CA . THR A 1 107 ? -20.446 -11.828 7.079 1.00 98.25 107 THR A CA 1
ATOM 829 C C . THR A 1 107 ? -19.276 -10.940 7.530 1.00 98.25 107 THR A C 1
ATOM 831 O O . THR A 1 107 ? -19.317 -9.728 7.292 1.00 98.25 107 THR A O 1
ATOM 834 N N . PRO A 1 108 ? -18.235 -11.501 8.177 1.00 98.12 108 PRO A N 1
ATOM 835 C CA . PRO A 1 108 ? -17.053 -10.742 8.574 1.00 98.12 108 PRO A CA 1
ATOM 836 C C . PRO A 1 108 ? -16.338 -10.122 7.371 1.00 98.12 108 PRO A C 1
ATOM 838 O O . PRO A 1 108 ? -16.091 -10.797 6.373 1.00 98.12 108 PRO A O 1
ATOM 841 N N . VAL A 1 109 ? -15.970 -8.847 7.487 1.00 97.94 109 VAL A N 1
ATOM 842 C CA . VAL A 1 109 ? -15.208 -8.108 6.475 1.00 97.94 109 VAL A CA 1
ATOM 843 C C . VAL A 1 109 ? -13.853 -7.737 7.069 1.00 97.94 109 VAL A C 1
ATOM 845 O O . VAL A 1 109 ? -13.776 -7.091 8.117 1.00 97.94 109 VAL A O 1
ATOM 848 N N . GLY A 1 110 ? -12.778 -8.170 6.412 1.00 97.19 110 GLY A N 1
ATOM 849 C CA . GLY A 1 110 ? -11.406 -7.845 6.803 1.00 97.19 110 GLY A CA 1
ATOM 850 C C . GLY A 1 110 ? -11.051 -6.378 6.555 1.00 97.19 110 GLY A C 1
ATOM 851 O O . GLY A 1 110 ? -11.680 -5.702 5.742 1.00 97.19 110 GLY A O 1
ATOM 852 N N . ILE A 1 111 ? -10.024 -5.888 7.247 1.00 97.06 111 ILE A N 1
ATOM 853 C CA . ILE A 1 111 ? -9.417 -4.586 6.937 1.00 97.06 111 ILE A CA 1
ATOM 854 C C . ILE A 1 111 ? -8.823 -4.614 5.519 1.00 97.06 111 ILE A C 1
ATOM 856 O O . ILE A 1 111 ? -8.269 -5.629 5.096 1.00 97.06 111 ILE A O 1
ATOM 860 N N . GLY A 1 112 ? -8.911 -3.486 4.806 1.00 95.94 112 GLY A N 1
ATOM 861 C CA . GLY A 1 112 ? -8.279 -3.302 3.500 1.00 95.94 112 GLY A CA 1
ATOM 862 C C . GLY A 1 112 ? -6.762 -3.510 3.560 1.00 95.94 112 GLY A C 1
ATOM 863 O O . GLY A 1 112 ? -6.082 -3.014 4.461 1.00 95.94 112 GLY A O 1
ATOM 864 N N . LEU A 1 113 ? -6.226 -4.264 2.604 1.00 95.62 113 LEU A N 1
ATOM 865 C CA . LEU A 1 113 ? -4.813 -4.644 2.547 1.00 95.62 113 LEU A CA 1
ATOM 866 C C . LEU A 1 113 ? -4.083 -3.867 1.450 1.00 95.62 113 LEU A C 1
ATOM 868 O O . LEU A 1 113 ? -4.700 -3.459 0.464 1.00 95.62 113 LEU A O 1
ATOM 872 N N . GLY A 1 114 ? -2.774 -3.693 1.623 1.00 93.50 114 GLY A N 1
ATOM 873 C CA . GLY A 1 114 ? -1.918 -3.106 0.595 1.00 93.50 114 GLY A CA 1
ATOM 874 C C . GLY A 1 114 ? -1.731 -4.062 -0.584 1.00 93.50 114 GLY A C 1
ATOM 875 O O . GLY A 1 114 ? -1.541 -5.268 -0.405 1.00 93.50 114 GLY A O 1
ATOM 876 N N . ASP A 1 115 ? -1.792 -3.528 -1.800 1.00 92.12 115 ASP A N 1
ATOM 877 C CA . ASP A 1 115 ? -1.697 -4.289 -3.050 1.00 92.12 115 ASP A CA 1
ATOM 878 C C . ASP A 1 115 ? -0.330 -4.964 -3.229 1.00 92.12 115 ASP A C 1
ATOM 880 O O . ASP A 1 115 ? -0.262 -6.137 -3.609 1.00 92.12 115 ASP A O 1
ATOM 884 N N . LEU A 1 116 ? 0.755 -4.267 -2.881 1.00 91.81 116 LEU A N 1
ATOM 885 C CA . LEU A 1 116 ? 2.111 -4.806 -2.898 1.00 91.81 116 LEU A CA 1
ATOM 886 C C . LEU A 1 116 ? 2.234 -6.007 -1.958 1.00 91.81 116 LEU A C 1
ATOM 888 O O . LEU A 1 116 ? 2.724 -7.061 -2.358 1.00 91.81 116 LEU A O 1
ATOM 892 N N . GLN A 1 117 ? 1.744 -5.885 -0.724 1.00 94.50 117 GLN A N 1
ATOM 893 C CA . GLN A 1 117 ? 1.790 -6.970 0.253 1.00 94.50 117 GLN A CA 1
ATOM 894 C C . GLN A 1 117 ? 0.967 -8.174 -0.208 1.00 94.50 117 GLN A C 1
ATOM 896 O O . GLN A 1 117 ? 1.429 -9.304 -0.077 1.00 94.50 117 GLN A O 1
ATOM 901 N N . CYS A 1 118 ? -0.216 -7.956 -0.785 1.00 94.19 118 CYS A N 1
ATOM 902 C CA . CYS A 1 118 ? -1.018 -9.038 -1.358 1.00 94.19 118 CYS A CA 1
ATOM 903 C C . CYS A 1 118 ? -0.311 -9.727 -2.536 1.00 94.19 118 CYS A C 1
ATOM 905 O O . CYS A 1 118 ? -0.328 -10.953 -2.615 1.00 94.19 118 CYS A O 1
ATOM 907 N N . SER A 1 119 ? 0.352 -8.961 -3.406 1.00 93.06 119 SER A N 1
ATOM 908 C CA . SER A 1 119 ? 1.098 -9.494 -4.557 1.00 93.06 119 SER A CA 1
ATOM 909 C C . SER A 1 119 ? 2.302 -10.337 -4.127 1.00 93.06 119 SER A C 1
ATOM 911 O O . SER A 1 119 ? 2.592 -11.377 -4.717 1.00 93.06 119 SER A O 1
ATOM 913 N N . VAL A 1 120 ? 3.002 -9.912 -3.071 1.00 93.44 120 VAL A N 1
ATOM 914 C CA . VAL A 1 120 ? 4.093 -10.693 -2.473 1.00 93.44 120 VAL A CA 1
ATOM 915 C C . VAL A 1 120 ? 3.540 -11.966 -1.834 1.00 93.44 120 VAL A C 1
ATOM 917 O O . VAL A 1 120 ? 4.059 -13.048 -2.102 1.00 93.44 120 VAL A O 1
ATOM 920 N N . LEU A 1 121 ? 2.450 -11.865 -1.066 1.00 92.94 121 LEU A N 1
ATOM 921 C CA . LEU A 1 121 ? 1.822 -13.008 -0.396 1.00 92.94 121 LEU A CA 1
ATOM 922 C C . LEU A 1 121 ? 1.382 -14.099 -1.372 1.00 92.94 121 LEU A C 1
ATOM 924 O O . LEU A 1 121 ? 1.516 -15.276 -1.057 1.00 92.94 121 LEU A O 1
ATOM 928 N N . SER A 1 122 ? 0.879 -13.729 -2.550 1.00 92.50 122 SER A N 1
ATOM 929 C CA . SER A 1 122 ? 0.462 -14.703 -3.562 1.00 92.50 122 SER A CA 1
ATOM 930 C C . SER A 1 122 ? 1.620 -15.354 -4.322 1.00 92.50 122 SER A C 1
ATOM 932 O O . SER A 1 122 ? 1.383 -16.320 -5.040 1.00 92.50 122 SER A O 1
ATOM 934 N N . THR A 1 123 ? 2.837 -14.811 -4.222 1.00 91.31 123 THR A N 1
ATOM 935 C CA . THR A 1 123 ? 3.985 -15.220 -5.053 1.00 91.31 123 THR A CA 1
ATOM 936 C C . THR A 1 123 ? 5.063 -15.955 -4.258 1.00 91.31 123 THR A C 1
ATOM 938 O O . THR A 1 123 ? 5.748 -16.816 -4.799 1.00 91.31 123 THR A O 1
ATOM 941 N N . VAL A 1 124 ? 5.245 -15.606 -2.984 1.00 89.88 124 VAL A N 1
ATOM 942 C CA . VAL A 1 124 ? 6.289 -16.179 -2.127 1.00 89.88 124 VAL A CA 1
ATOM 943 C C . VAL A 1 124 ? 5.874 -17.560 -1.618 1.00 89.88 124 VAL A C 1
ATOM 945 O O . VAL A 1 124 ? 4.841 -17.691 -0.966 1.00 89.88 124 VAL A O 1
ATOM 948 N N . GLU A 1 125 ? 6.716 -18.573 -1.834 1.00 87.12 125 GLU A N 1
ATOM 949 C CA . GLU A 1 125 ? 6.529 -19.913 -1.256 1.00 87.12 125 GLU A CA 1
ATOM 950 C C . GLU A 1 125 ? 7.380 -20.114 0.005 1.00 87.12 125 GLU A C 1
ATOM 952 O O . GLU A 1 125 ? 6.948 -20.750 0.968 1.00 87.12 125 GLU A O 1
ATOM 957 N N . ARG A 1 126 ? 8.598 -19.557 0.019 1.00 88.12 126 ARG A N 1
ATOM 958 C CA . ARG A 1 126 ? 9.554 -19.653 1.131 1.00 88.12 126 ARG A CA 1
ATOM 959 C C . ARG A 1 126 ? 9.991 -18.264 1.574 1.00 88.12 126 ARG A C 1
ATOM 961 O O . ARG A 1 126 ? 10.173 -17.375 0.754 1.00 88.12 126 ARG A O 1
ATOM 968 N N . SER A 1 127 ? 10.288 -18.091 2.860 1.00 82.94 127 SER A N 1
ATOM 969 C CA . SER A 1 127 ? 10.757 -16.804 3.409 1.00 82.94 127 SER A CA 1
ATOM 970 C C . SER A 1 127 ? 12.063 -16.280 2.793 1.00 82.94 127 SER A C 1
ATOM 972 O O . SER A 1 127 ? 12.376 -15.104 2.934 1.00 82.94 127 SER A O 1
ATOM 974 N N . THR A 1 128 ? 12.821 -17.132 2.100 1.00 88.44 128 THR A N 1
ATOM 975 C CA . THR A 1 128 ? 14.056 -16.768 1.390 1.00 88.44 128 THR A CA 1
ATOM 976 C C . THR A 1 128 ? 13.831 -16.277 -0.038 1.00 88.44 128 THR A C 1
ATOM 978 O O . THR A 1 128 ? 14.794 -15.887 -0.697 1.00 88.44 128 THR A O 1
ATOM 981 N N . ASP A 1 129 ? 12.606 -16.365 -0.557 1.00 92.75 129 ASP A N 1
ATOM 982 C CA . ASP A 1 129 ? 12.322 -16.002 -1.939 1.00 92.75 129 ASP A CA 1
ATOM 983 C C . ASP A 1 129 ? 12.251 -14.477 -2.105 1.00 92.75 129 ASP A C 1
ATOM 985 O O . ASP A 1 129 ? 11.827 -13.735 -1.215 1.00 92.75 129 ASP A O 1
ATOM 989 N N . ALA A 1 130 ? 12.667 -14.017 -3.284 1.00 93.12 130 ALA A N 1
ATOM 990 C CA . ALA A 1 130 ? 12.551 -12.631 -3.710 1.00 93.12 130 ALA A CA 1
ATOM 991 C C . ALA A 1 13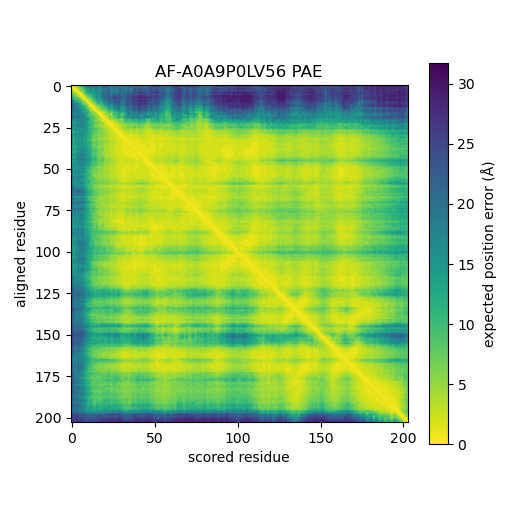0 ? 11.477 -12.523 -4.789 1.00 93.12 130 ALA A C 1
ATOM 993 O O . ALA A 1 130 ? 11.451 -13.325 -5.724 1.00 93.12 130 ALA A O 1
ATOM 994 N N . VAL A 1 131 ? 10.632 -11.500 -4.704 1.00 94.44 131 VAL A N 1
ATOM 995 C CA . VAL A 1 131 ? 9.631 -11.201 -5.733 1.00 94.44 131 VAL A CA 1
ATOM 996 C C . VAL A 1 131 ? 10.126 -10.038 -6.574 1.00 94.44 131 VAL A C 1
ATOM 998 O O . VAL A 1 131 ? 10.360 -8.953 -6.047 1.00 94.44 131 VAL A O 1
ATOM 1001 N N . LEU A 1 132 ? 10.273 -10.257 -7.880 1.00 93.75 132 LEU A N 1
ATOM 1002 C CA . LEU A 1 132 ? 10.616 -9.222 -8.852 1.00 93.75 132 LEU A CA 1
ATOM 1003 C C . LEU A 1 132 ? 9.395 -8.925 -9.725 1.00 93.75 132 LEU A C 1
ATOM 1005 O O . LEU A 1 132 ? 9.003 -9.744 -10.553 1.00 93.75 132 LEU A O 1
ATOM 1009 N N . ASN A 1 133 ? 8.811 -7.743 -9.552 1.00 92.06 133 ASN A N 1
ATOM 1010 C CA . ASN A 1 133 ? 7.728 -7.246 -10.390 1.00 92.06 133 ASN A CA 1
ATOM 1011 C C . ASN A 1 133 ? 8.301 -6.282 -11.436 1.00 92.06 133 ASN A C 1
ATOM 1013 O O . ASN A 1 133 ? 8.859 -5.245 -11.076 1.00 92.06 133 ASN A O 1
ATOM 1017 N N . ILE A 1 134 ? 8.173 -6.625 -12.721 1.00 91.69 134 ILE A N 1
ATOM 1018 C CA . ILE A 1 134 ? 8.555 -5.763 -13.846 1.00 91.69 134 ILE A CA 1
ATOM 1019 C C . ILE A 1 134 ? 7.292 -5.397 -14.622 1.00 91.69 134 ILE A C 1
ATOM 1021 O O . ILE A 1 134 ? 6.662 -6.244 -15.250 1.00 91.69 134 ILE A O 1
ATOM 1025 N N . SER A 1 135 ? 6.960 -4.112 -14.605 1.00 89.19 135 SER A N 1
ATOM 1026 C CA . SER A 1 135 ? 5.874 -3.492 -15.365 1.00 89.19 135 SER A CA 1
ATOM 1027 C C . SER A 1 135 ? 6.433 -2.245 -16.059 1.00 89.19 135 SER A C 1
ATOM 1029 O O . SER A 1 135 ? 7.545 -2.305 -16.572 1.00 89.19 135 SER A O 1
ATOM 1031 N N . THR A 1 136 ? 5.742 -1.101 -16.085 1.00 91.31 136 THR A N 1
ATOM 1032 C CA . THR A 1 136 ? 6.330 0.168 -16.562 1.00 91.31 136 THR A CA 1
ATOM 1033 C C . THR A 1 136 ? 7.628 0.487 -15.814 1.00 91.31 136 THR A C 1
ATOM 1035 O O . THR A 1 136 ? 8.644 0.778 -16.442 1.00 91.31 136 THR A O 1
ATOM 1038 N N . SER A 1 137 ? 7.596 0.362 -14.488 1.00 92.75 137 SER A N 1
ATOM 1039 C CA . SER A 1 137 ? 8.734 0.403 -13.566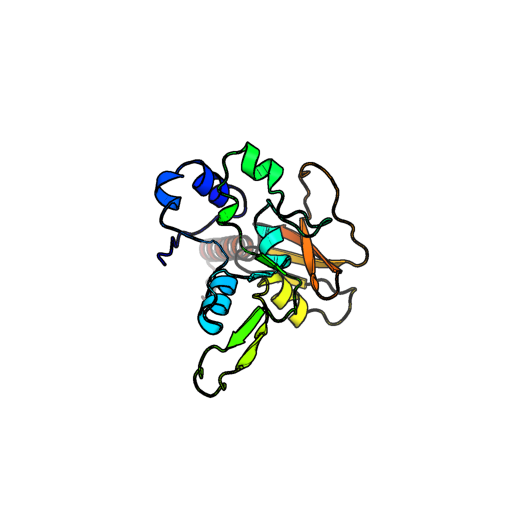 1.00 92.75 137 SER A CA 1
ATOM 1040 C C . SER A 1 137 ? 9.068 -1.010 -13.066 1.00 92.75 137 SER A C 1
ATOM 1042 O O . SER A 1 137 ? 8.402 -1.977 -13.441 1.00 92.75 137 SER A O 1
ATOM 1044 N N . ALA A 1 138 ? 10.102 -1.158 -12.239 1.00 92.81 138 ALA A N 1
ATOM 1045 C CA . ALA A 1 138 ? 10.452 -2.439 -11.630 1.00 92.81 138 ALA A CA 1
ATOM 1046 C C . ALA A 1 138 ? 10.577 -2.323 -10.110 1.00 92.81 138 ALA A C 1
ATOM 1048 O O . ALA A 1 138 ? 10.972 -1.285 -9.587 1.00 92.81 138 ALA A O 1
ATOM 1049 N N . GLN A 1 139 ? 10.246 -3.392 -9.395 1.00 94.88 13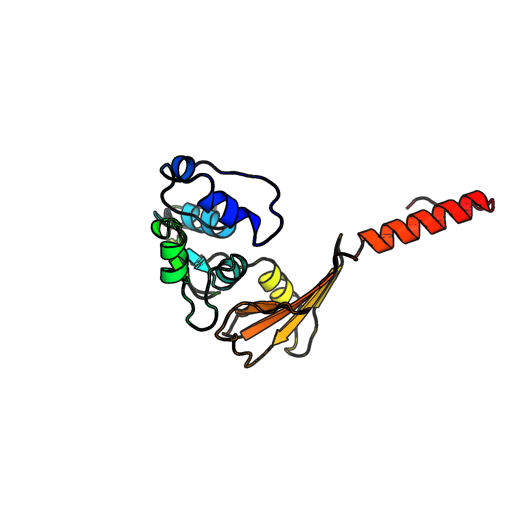9 GLN A N 1
ATOM 1050 C CA . GLN A 1 139 ? 10.350 -3.477 -7.940 1.00 94.88 139 GLN A CA 1
ATOM 1051 C C . GLN A 1 139 ? 10.842 -4.867 -7.554 1.00 94.88 139 GLN A C 1
ATOM 1053 O O . GLN A 1 139 ? 10.324 -5.861 -8.060 1.00 94.88 139 GLN A O 1
ATOM 1058 N N . ILE A 1 140 ? 11.812 -4.942 -6.645 1.00 94.94 140 ILE A N 1
ATOM 1059 C CA . ILE A 1 140 ? 12.220 -6.196 -6.008 1.00 94.94 140 ILE A CA 1
ATOM 1060 C C . ILE A 1 140 ? 11.863 -6.153 -4.527 1.00 94.94 140 ILE A C 1
ATOM 1062 O O . ILE A 1 140 ? 12.015 -5.120 -3.874 1.00 94.94 140 ILE A O 1
ATOM 1066 N N . THR A 1 141 ? 11.335 -7.255 -4.003 1.00 96.12 141 THR A N 1
ATOM 1067 C CA . THR A 1 141 ? 10.834 -7.336 -2.631 1.00 96.12 141 THR A CA 1
ATOM 1068 C C . THR A 1 141 ? 11.258 -8.624 -1.942 1.00 96.12 141 THR A C 1
ATOM 1070 O O . THR A 1 141 ? 11.211 -9.697 -2.542 1.00 96.12 141 THR A O 1
ATOM 1073 N N . PHE A 1 142 ? 11.620 -8.507 -0.666 1.00 94.94 142 PHE A N 1
ATOM 1074 C CA . PHE A 1 142 ? 11.957 -9.617 0.223 1.00 94.94 142 PHE A CA 1
ATOM 1075 C C . PHE A 1 142 ? 11.092 -9.550 1.475 1.00 94.94 142 PHE A C 1
ATOM 1077 O O . PHE A 1 142 ? 10.895 -8.465 2.026 1.00 94.94 142 PHE A O 1
ATOM 1084 N N . VAL A 1 143 ? 10.624 -10.698 1.961 1.00 94.75 143 VAL A N 1
ATOM 1085 C CA . VAL A 1 143 ? 10.068 -10.782 3.315 1.00 94.75 143 VAL A CA 1
ATOM 1086 C C . VAL A 1 143 ? 11.237 -10.810 4.292 1.00 94.75 143 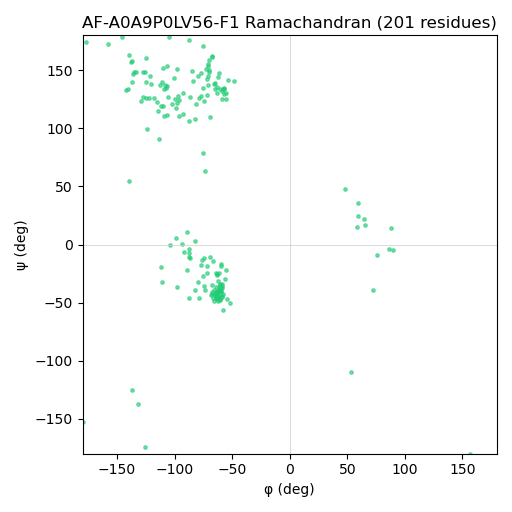VAL A C 1
ATOM 1088 O O . VAL A 1 143 ? 12.163 -11.602 4.138 1.00 94.75 143 VAL A O 1
ATOM 1091 N N . VAL A 1 144 ? 11.217 -9.924 5.282 1.00 93.06 144 VAL A N 1
ATOM 1092 C CA . VAL A 1 144 ? 12.268 -9.820 6.293 1.00 93.06 144 VAL A CA 1
ATOM 1093 C C . VAL A 1 144 ? 11.704 -10.106 7.678 1.00 93.06 144 VAL A C 1
ATOM 1095 O O . VAL A 1 144 ? 10.742 -9.483 8.142 1.00 93.06 144 VAL A O 1
ATOM 1098 N N . ASP A 1 145 ? 12.343 -11.060 8.346 1.00 86.94 145 ASP A N 1
ATOM 1099 C CA . ASP A 1 145 ? 12.079 -11.398 9.737 1.00 86.94 145 ASP A CA 1
ATOM 1100 C C . ASP A 1 145 ? 12.874 -10.492 10.676 1.00 86.94 145 ASP A C 1
ATOM 1102 O O . ASP A 1 145 ? 13.979 -10.053 10.361 1.00 86.94 145 ASP A O 1
ATOM 1106 N N . GLN A 1 146 ? 12.314 -10.227 11.859 1.00 84.25 146 GLN A N 1
ATOM 1107 C CA . GLN A 1 146 ? 12.981 -9.504 12.954 1.00 84.25 146 GLN A CA 1
ATOM 1108 C C . GLN A 1 146 ? 13.472 -8.084 12.614 1.00 84.25 146 GLN A C 1
ATOM 1110 O O . GLN A 1 146 ? 14.235 -7.495 13.383 1.00 84.25 146 GLN A O 1
ATOM 1115 N N . TYR A 1 147 ? 13.009 -7.493 11.510 1.00 89.38 147 TYR A N 1
ATOM 1116 C CA . TYR A 1 147 ? 13.260 -6.086 11.225 1.00 89.38 147 TYR A CA 1
ATOM 1117 C C . TYR A 1 147 ? 12.607 -5.205 12.295 1.00 89.38 147 TYR A C 1
ATOM 1119 O O . TYR A 1 147 ? 11.421 -5.346 12.602 1.00 89.38 147 TYR A O 1
ATOM 1127 N N . GLN A 1 148 ? 13.381 -4.269 12.842 1.00 87.50 148 GLN A N 1
ATOM 1128 C CA . GLN A 1 148 ? 12.878 -3.253 13.757 1.00 87.50 148 GLN A CA 1
ATOM 1129 C C . GLN A 1 148 ? 12.908 -1.890 13.063 1.00 87.50 148 GLN A C 1
ATOM 1131 O O . GLN A 1 148 ? 13.990 -1.425 12.694 1.00 87.50 148 GLN A O 1
ATOM 1136 N N . PRO A 1 149 ? 11.749 -1.228 12.893 1.00 85.12 149 PRO A N 1
ATOM 1137 C CA . PRO A 1 149 ? 11.702 0.121 12.351 1.00 85.12 149 PRO A CA 1
ATOM 1138 C C . PRO A 1 149 ? 12.545 1.076 13.196 1.00 85.12 149 PRO A C 1
ATOM 1140 O O . PRO A 1 149 ? 12.440 1.091 14.424 1.00 85.12 149 PRO A O 1
ATOM 1143 N N . SER A 1 150 ? 13.36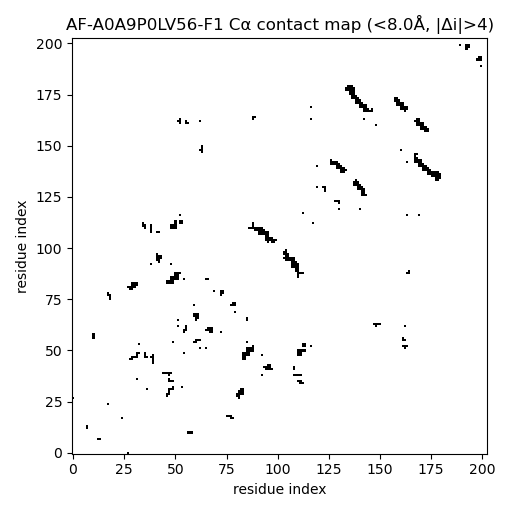6 1.898 12.545 1.00 79.44 150 SER A N 1
ATOM 1144 C CA . SER A 1 150 ? 14.185 2.884 13.247 1.00 79.44 150 SER A CA 1
ATOM 1145 C C . SER A 1 150 ? 13.318 3.943 13.926 1.00 79.44 150 SER A C 1
ATOM 1147 O O . SER A 1 150 ? 12.435 4.526 13.295 1.00 79.44 150 SER A O 1
ATOM 1149 N N . SER A 1 151 ? 13.623 4.263 15.181 1.00 68.56 151 SER A N 1
ATOM 1150 C CA . SER A 1 151 ? 13.100 5.445 15.862 1.00 68.56 151 SER A CA 1
ATOM 1151 C C . SER A 1 151 ? 13.939 6.670 15.479 1.00 68.56 151 SER A C 1
ATOM 1153 O O . SER A 1 151 ? 15.098 6.796 15.866 1.00 68.56 151 SER A O 1
ATOM 1155 N N . GLY A 1 152 ? 13.379 7.576 14.673 1.00 68.69 152 GLY A N 1
ATOM 1156 C CA . GLY A 1 152 ? 14.068 8.806 14.274 1.00 68.69 152 GLY A CA 1
ATOM 1157 C C . GLY A 1 152 ? 13.549 9.416 12.972 1.00 68.69 152 GLY A C 1
ATOM 1158 O O . GLY A 1 152 ? 12.618 8.878 12.371 1.00 68.69 152 GLY A O 1
ATOM 1159 N N . PRO A 1 153 ? 14.131 10.548 12.534 1.00 68.69 153 PRO A N 1
ATOM 1160 C CA . PRO A 1 153 ? 13.780 11.153 11.258 1.00 68.69 153 PRO A CA 1
ATOM 1161 C C . PRO A 1 153 ? 14.102 10.195 10.097 1.00 68.69 153 PRO A C 1
ATOM 1163 O O . PRO A 1 153 ? 15.085 9.447 10.185 1.00 68.69 153 PRO A O 1
ATOM 1166 N N . PRO A 1 154 ? 13.317 10.228 9.004 1.00 70.94 154 PRO A N 1
ATOM 1167 C CA . PRO A 1 154 ? 13.563 9.390 7.840 1.00 70.94 154 PRO A CA 1
ATOM 1168 C C . PRO A 1 154 ? 14.968 9.635 7.291 1.00 70.94 154 PRO A C 1
ATOM 1170 O O . PRO A 1 154 ? 15.399 10.780 7.144 1.00 70.94 154 PRO A O 1
ATOM 1173 N N . LYS A 1 155 ? 15.683 8.557 6.971 1.00 76.69 155 LYS A N 1
ATOM 1174 C CA . LYS A 1 155 ? 16.948 8.622 6.237 1.00 76.69 155 LYS A CA 1
ATOM 1175 C C . LYS A 1 155 ? 16.701 8.138 4.820 1.00 76.69 155 LYS A C 1
ATOM 1177 O O . LYS A 1 155 ? 16.038 7.122 4.636 1.00 76.69 155 LYS A O 1
ATOM 1182 N N . ALA A 1 156 ? 17.260 8.847 3.843 1.00 78.44 156 ALA A N 1
ATOM 1183 C CA . ALA A 1 156 ? 17.239 8.387 2.463 1.00 78.44 156 ALA A CA 1
ATOM 1184 C C . ALA A 1 156 ? 17.931 7.019 2.376 1.00 78.44 156 ALA A C 1
ATOM 1186 O O . ALA A 1 156 ? 19.072 6.859 2.817 1.00 78.44 156 ALA A O 1
ATOM 1187 N N . SER A 1 157 ? 17.215 6.044 1.832 1.00 86.31 157 SER A N 1
ATOM 1188 C CA . SER A 1 157 ? 17.659 4.667 1.656 1.00 86.31 157 SER A CA 1
ATOM 1189 C C . SER A 1 157 ? 17.271 4.217 0.254 1.00 86.31 157 SER A C 1
ATOM 1191 O O . SER A 1 157 ? 16.260 4.657 -0.281 1.00 86.31 157 SER A O 1
ATOM 1193 N N . ALA A 1 158 ? 18.069 3.332 -0.341 1.00 89.62 158 ALA A N 1
ATOM 1194 C CA . ALA A 1 158 ? 17.692 2.665 -1.589 1.00 89.62 158 ALA A CA 1
ATOM 1195 C C . ALA A 1 158 ? 16.618 1.579 -1.373 1.00 89.62 158 ALA A C 1
ATOM 1197 O O . ALA A 1 158 ? 16.079 1.044 -2.339 1.00 89.62 158 ALA A O 1
ATOM 1198 N N . VAL A 1 159 ? 16.359 1.226 -0.110 1.00 91.88 159 VAL A N 1
ATOM 1199 C CA . VAL A 1 159 ? 15.426 0.176 0.300 1.00 91.88 159 VAL A CA 1
ATOM 1200 C C . VAL A 1 159 ? 14.478 0.722 1.357 1.00 91.88 159 VAL A C 1
ATOM 1202 O O . VAL A 1 159 ? 14.923 1.149 2.430 1.00 91.88 159 VAL A O 1
ATOM 1205 N N . ASP A 1 160 ? 13.186 0.630 1.074 1.00 91.12 160 ASP A N 1
ATOM 1206 C CA . ASP A 1 160 ? 12.106 0.975 1.990 1.00 91.12 160 ASP A CA 1
ATOM 1207 C C . ASP A 1 160 ? 11.555 -0.273 2.675 1.00 91.12 160 ASP A C 1
ATOM 1209 O O . ASP A 1 160 ? 11.605 -1.376 2.131 1.00 91.12 160 ASP A O 1
ATOM 1213 N N . HIS A 1 161 ? 11.039 -0.108 3.892 1.00 92.69 161 HIS A N 1
ATOM 1214 C CA . HIS A 1 161 ? 10.488 -1.208 4.679 1.00 92.69 161 HIS A CA 1
ATOM 1215 C C . HIS A 1 161 ? 9.034 -0.928 5.033 1.00 92.69 161 HIS A C 1
ATOM 1217 O O . HIS A 1 161 ? 8.725 0.089 5.655 1.00 92.69 161 HIS A O 1
ATOM 1223 N N . PHE A 1 162 ? 8.146 -1.862 4.699 1.00 93.25 162 PHE A N 1
ATOM 1224 C CA . PHE A 1 162 ? 6.716 -1.739 4.974 1.00 93.25 162 PHE A CA 1
ATOM 1225 C C . PHE A 1 162 ? 6.220 -2.891 5.845 1.00 93.25 162 PHE A C 1
ATOM 1227 O O . PHE A 1 162 ? 6.704 -4.015 5.691 1.00 93.25 162 PHE A O 1
ATOM 1234 N N . PRO A 1 163 ? 5.249 -2.651 6.748 1.00 94.50 163 PRO A N 1
ATOM 1235 C CA . PRO A 1 163 ? 4.613 -3.720 7.503 1.00 94.50 163 PRO A CA 1
ATOM 1236 C C . PRO A 1 163 ? 4.070 -4.809 6.575 1.00 94.50 163 PRO A C 1
ATOM 1238 O O . PRO A 1 163 ? 3.520 -4.517 5.513 1.00 94.50 163 PRO A O 1
ATOM 1241 N N . TYR A 1 164 ? 4.197 -6.060 6.998 1.00 94.69 164 TYR A N 1
ATOM 1242 C CA . TYR A 1 164 ? 3.695 -7.238 6.301 1.00 94.69 164 TYR A CA 1
ATOM 1243 C C . TYR A 1 164 ? 2.795 -8.072 7.230 1.00 94.69 164 TYR A C 1
ATOM 1245 O O . TYR A 1 164 ? 2.432 -7.643 8.330 1.00 94.69 164 TYR A O 1
ATOM 1253 N N . PHE A 1 165 ? 2.355 -9.243 6.772 1.00 92.75 165 PHE A N 1
ATOM 1254 C CA . PHE A 1 165 ? 1.585 -10.178 7.592 1.00 92.75 165 PHE A CA 1
ATOM 1255 C C . PHE A 1 165 ? 2.450 -10.763 8.720 1.00 92.75 165 PHE A C 1
ATOM 1257 O O . PHE A 1 165 ? 3.674 -10.686 8.692 1.00 92.75 165 PHE A O 1
ATOM 1264 N N . GLY A 1 166 ? 1.817 -11.310 9.762 1.00 88.50 166 GLY A N 1
ATOM 1265 C CA . GLY A 1 166 ? 2.538 -12.051 10.807 1.00 88.50 166 GLY A CA 1
ATOM 1266 C C . GLY A 1 166 ? 3.537 -11.239 11.644 1.00 88.50 166 GLY A C 1
ATOM 1267 O O . GLY A 1 166 ? 4.429 -11.832 12.235 1.00 88.50 166 GLY A O 1
ATOM 1268 N N . HIS A 1 167 ? 3.393 -9.909 11.724 1.00 88.19 167 HIS A N 1
ATOM 1269 C CA . HIS A 1 167 ? 4.368 -8.997 12.359 1.00 88.19 167 HIS A CA 1
ATOM 1270 C C . HIS A 1 167 ? 5.734 -8.929 11.657 1.00 88.19 167 HIS A C 1
ATOM 1272 O O . HIS A 1 167 ? 6.703 -8.451 12.245 1.00 88.19 167 HIS A O 1
ATOM 1278 N N . GLN A 1 168 ? 5.805 -9.383 10.410 1.00 92.44 168 GLN A N 1
ATOM 1279 C CA . GLN A 1 168 ? 6.986 -9.259 9.565 1.00 92.44 168 GLN A CA 1
ATOM 128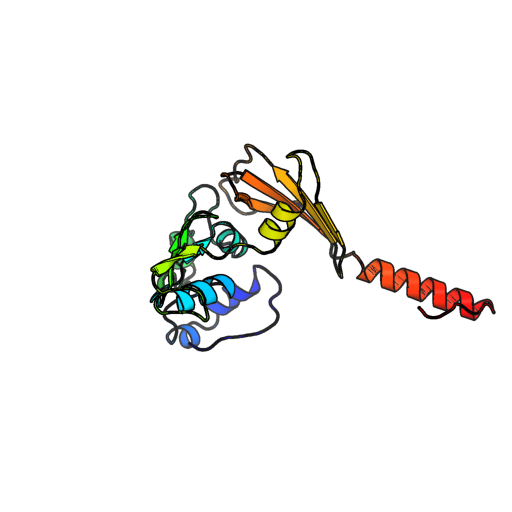0 C C . GLN A 1 168 ? 6.974 -7.920 8.823 1.00 92.44 168 GLN A C 1
ATOM 1282 O O . GLN A 1 168 ? 6.004 -7.154 8.881 1.00 92.44 168 GLN A O 1
ATOM 1287 N N . TYR A 1 169 ? 8.050 -7.662 8.087 1.00 94.50 16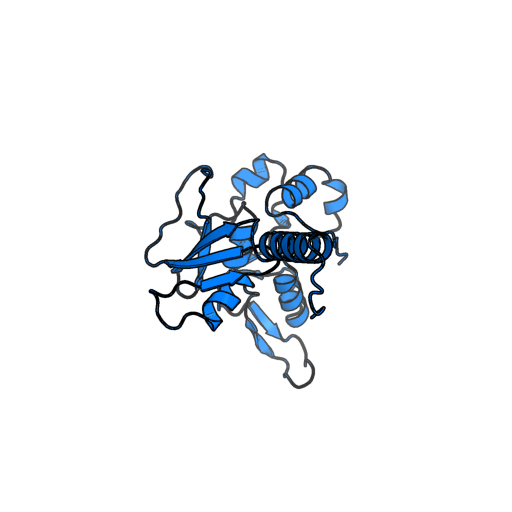9 TYR A N 1
ATOM 1288 C CA . TYR A 1 169 ? 8.148 -6.545 7.156 1.00 94.50 169 TYR A CA 1
ATOM 1289 C C . TYR A 1 169 ? 8.516 -7.059 5.770 1.00 94.50 169 TYR A C 1
ATOM 1291 O O . TYR A 1 169 ? 9.028 -8.166 5.615 1.00 94.50 169 TYR A O 1
ATOM 1299 N N . ILE A 1 170 ? 8.258 -6.238 4.762 1.00 94.94 170 ILE A N 1
ATOM 1300 C CA . ILE A 1 170 ? 8.839 -6.405 3.436 1.00 94.94 170 ILE A CA 1
ATOM 1301 C C . ILE A 1 170 ? 9.857 -5.301 3.190 1.00 94.94 170 ILE A C 1
ATOM 1303 O O . ILE A 1 170 ? 9.580 -4.135 3.472 1.00 94.94 170 ILE A O 1
ATOM 1307 N N . ALA A 1 171 ? 11.022 -5.678 2.676 1.00 95.12 171 ALA A N 1
ATOM 1308 C CA . ALA A 1 171 ? 12.045 -4.764 2.192 1.00 95.12 171 ALA A CA 1
ATOM 1309 C C . ALA A 1 171 ? 11.891 -4.621 0.677 1.00 95.12 171 ALA A C 1
ATOM 1311 O O . ALA A 1 171 ? 11.897 -5.625 -0.037 1.00 95.12 171 ALA A O 1
ATOM 1312 N N . VAL A 1 172 ? 11.732 -3.392 0.195 1.00 94.88 172 VAL A N 1
ATOM 1313 C CA . VAL A 1 172 ? 11.373 -3.079 -1.189 1.00 94.88 172 VAL A CA 1
ATOM 1314 C C . VAL A 1 172 ? 12.413 -2.138 -1.772 1.00 94.88 172 VAL A C 1
ATOM 1316 O O . VAL A 1 172 ? 12.671 -1.074 -1.215 1.00 94.88 172 VAL A O 1
ATOM 1319 N N . ALA A 1 173 ? 12.985 -2.510 -2.912 1.00 95.06 173 ALA A N 1
ATOM 1320 C CA . ALA A 1 173 ? 13.766 -1.599 -3.736 1.00 95.06 173 ALA A CA 1
ATOM 1321 C C . ALA A 1 173 ? 13.008 -1.349 -5.041 1.00 95.06 173 ALA A C 1
ATOM 1323 O O . ALA A 1 173 ? 12.733 -2.280 -5.804 1.00 95.06 173 ALA A O 1
ATOM 1324 N N . ALA A 1 174 ? 12.657 -0.088 -5.279 1.00 92.25 174 ALA A N 1
ATOM 1325 C CA . ALA A 1 174 ? 11.948 0.342 -6.474 1.00 92.25 174 ALA A CA 1
ATOM 1326 C C . ALA A 1 174 ? 12.912 0.977 -7.484 1.00 92.25 174 ALA A C 1
ATOM 1328 O O . ALA A 1 174 ? 13.845 1.695 -7.132 1.00 92.25 174 ALA A O 1
ATOM 1329 N N . SER A 1 175 ? 12.656 0.727 -8.762 1.00 92.31 175 SER A N 1
ATOM 1330 C CA . SER A 1 175 ? 13.378 1.277 -9.902 1.00 92.31 175 SER A CA 1
ATOM 1331 C C . SER A 1 175 ? 12.382 1.908 -10.862 1.00 92.31 175 SER A C 1
ATOM 1333 O O . SER A 1 175 ? 11.464 1.247 -11.343 1.00 92.31 175 SER A O 1
ATOM 1335 N N . LEU A 1 176 ? 12.607 3.173 -11.220 1.00 91.06 176 LEU A N 1
ATOM 1336 C CA . LEU A 1 176 ? 11.853 3.839 -12.290 1.00 91.06 176 LEU A CA 1
ATOM 1337 C C . LEU A 1 176 ? 12.138 3.232 -13.674 1.00 91.06 176 LEU A C 1
ATOM 1339 O O . LEU A 1 176 ? 11.387 3.476 -14.617 1.00 91.06 176 LEU A O 1
ATOM 1343 N N . ASN A 1 177 ? 13.195 2.423 -13.786 1.00 92.56 177 ASN A N 1
ATOM 1344 C CA . ASN A 1 177 ? 13.546 1.675 -14.983 1.00 92.56 177 ASN A CA 1
ATOM 1345 C C . ASN A 1 177 ? 13.005 0.249 -14.873 1.00 92.56 177 ASN A C 1
ATOM 1347 O O . ASN A 1 177 ? 13.509 -0.551 -14.082 1.00 92.56 177 ASN A O 1
ATOM 1351 N N . GLY A 1 178 ? 12.001 -0.061 -15.686 1.00 93.00 178 GLY A N 1
ATOM 1352 C CA . GLY A 1 178 ? 11.476 -1.406 -15.879 1.00 93.00 178 GLY A CA 1
ATOM 1353 C C . GLY A 1 178 ? 11.216 -1.664 -17.359 1.00 93.00 178 GLY A C 1
ATOM 1354 O O . GLY A 1 178 ? 12.088 -1.485 -18.212 1.00 93.00 178 GLY A O 1
ATOM 1355 N N . GLY A 1 179 ? 9.988 -2.049 -17.680 1.00 93.19 179 GLY A N 1
ATOM 1356 C CA . GLY A 1 179 ? 9.513 -2.255 -19.042 1.00 93.19 179 GLY A CA 1
ATOM 1357 C C . GLY A 1 179 ? 9.567 -0.995 -19.905 1.00 93.19 179 GLY A C 1
ATOM 1358 O O . GLY A 1 179 ? 9.721 -1.115 -21.115 1.00 93.19 179 GLY A O 1
ATOM 1359 N N . ASN A 1 180 ? 9.528 0.210 -19.324 1.00 94.12 180 ASN A N 1
ATOM 1360 C CA . ASN A 1 180 ? 9.717 1.462 -20.070 1.00 94.12 180 ASN A CA 1
ATOM 1361 C C . ASN A 1 180 ? 11.106 1.558 -20.733 1.00 94.12 180 ASN A C 1
ATOM 1363 O O . ASN A 1 180 ? 11.219 1.906 -21.914 1.00 94.12 180 ASN A O 1
ATOM 1367 N N . ALA A 1 181 ? 12.159 1.208 -19.997 1.00 95.19 181 ALA A N 1
ATOM 1368 C CA . ALA A 1 181 ? 13.532 1.205 -20.470 1.00 95.19 181 ALA A CA 1
ATOM 1369 C C . ALA A 1 181 ? 13.726 0.101 -21.513 1.00 95.19 181 ALA A C 1
ATOM 1371 O O . ALA A 1 181 ? 14.286 0.355 -22.581 1.00 95.19 181 ALA A O 1
ATOM 1372 N N . LEU A 1 182 ? 13.173 -1.091 -21.258 1.00 93.44 182 LEU A N 1
ATOM 1373 C CA . LEU A 1 182 ? 13.217 -2.200 -22.210 1.00 93.44 182 LEU A CA 1
ATOM 1374 C C . LEU A 1 182 ? 12.471 -1.871 -23.511 1.00 93.44 182 LEU A C 1
ATOM 1376 O O . LEU A 1 182 ? 13.002 -2.096 -24.593 1.00 93.44 182 LEU A O 1
ATOM 1380 N N . ALA A 1 183 ? 11.278 -1.282 -23.429 1.00 94.00 183 ALA A N 1
ATOM 1381 C CA . ALA A 1 183 ? 10.506 -0.874 -24.600 1.00 94.00 183 ALA A CA 1
ATOM 1382 C C . ALA A 1 183 ? 11.246 0.186 -25.424 1.00 94.00 183 ALA A C 1
ATOM 1384 O O . ALA A 1 183 ? 11.239 0.129 -26.652 1.00 94.00 183 ALA A O 1
ATOM 1385 N N . THR A 1 184 ? 11.911 1.137 -24.764 1.00 95.12 184 THR A N 1
ATOM 1386 C CA . THR A 1 184 ? 12.736 2.150 -25.439 1.00 95.12 184 THR A CA 1
ATOM 1387 C C . THR A 1 184 ? 13.921 1.505 -26.156 1.00 95.12 184 THR A C 1
ATOM 1389 O O . THR A 1 184 ? 14.190 1.825 -27.313 1.00 95.12 184 THR A O 1
ATOM 1392 N N . PHE A 1 185 ? 14.587 0.549 -25.507 1.00 95.19 185 PHE A N 1
ATOM 1393 C CA . PHE A 1 185 ? 15.689 -0.201 -26.102 1.00 95.19 185 PHE A CA 1
ATOM 1394 C C . PHE A 1 185 ? 15.246 -1.034 -27.314 1.00 95.19 185 PHE A C 1
ATOM 1396 O O . PHE A 1 185 ? 15.864 -0.959 -28.372 1.00 95.19 185 PHE A O 1
ATOM 1403 N N . VAL A 1 186 ? 14.136 -1.768 -27.206 1.00 94.81 186 VAL A N 1
ATOM 1404 C CA . VAL A 1 186 ? 13.591 -2.562 -28.320 1.00 94.81 186 VAL A CA 1
ATOM 1405 C C . VAL A 1 186 ? 13.209 -1.667 -29.499 1.00 94.81 186 VAL A C 1
ATOM 1407 O O . VAL A 1 186 ? 13.572 -1.975 -30.632 1.00 94.81 186 VAL A O 1
ATOM 1410 N N . LYS A 1 187 ? 12.548 -0.529 -29.248 1.00 93.94 187 LYS A N 1
ATOM 1411 C CA . LYS A 1 187 ? 12.207 0.445 -30.297 1.00 93.94 187 LYS A CA 1
ATOM 1412 C C . LYS A 1 187 ? 13.447 0.981 -31.014 1.00 93.94 187 LYS A C 1
ATOM 1414 O O . LYS A 1 187 ? 13.435 1.102 -32.235 1.00 93.94 187 LYS A O 1
ATOM 1419 N N . MET A 1 188 ? 14.518 1.268 -30.274 1.00 95.69 188 MET A N 1
ATOM 1420 C CA . MET A 1 188 ? 15.796 1.701 -30.847 1.00 95.69 188 MET A CA 1
ATOM 1421 C C . MET A 1 188 ? 16.382 0.628 -31.778 1.00 95.69 188 MET A C 1
ATOM 1423 O O . MET A 1 188 ? 16.750 0.936 -32.909 1.00 95.69 188 MET A O 1
ATOM 1427 N N . LEU A 1 189 ? 16.412 -0.637 -31.344 1.00 94.19 189 LEU A N 1
ATOM 1428 C CA . LEU A 1 189 ? 16.915 -1.741 -32.168 1.00 94.19 189 LEU A CA 1
ATOM 1429 C C . LEU A 1 189 ? 16.070 -1.962 -33.428 1.00 94.19 189 LEU A C 1
ATOM 1431 O O . LEU A 1 189 ? 16.623 -2.174 -34.508 1.00 94.19 189 LEU A O 1
ATOM 1435 N N . GLN A 1 190 ? 14.742 -1.893 -33.309 1.00 92.44 190 GLN A N 1
ATOM 1436 C CA . GLN A 1 190 ? 13.831 -1.986 -34.452 1.00 92.44 190 GLN A CA 1
ATOM 1437 C C . GLN A 1 190 ? 14.110 -0.877 -35.473 1.00 92.44 190 GLN A C 1
ATOM 1439 O O . GLN A 1 190 ? 14.210 -1.161 -36.666 1.00 92.44 190 GLN A O 1
ATOM 1444 N N . GLN A 1 191 ? 14.309 0.357 -35.004 1.00 92.94 191 GLN A N 1
ATOM 1445 C CA . GLN A 1 191 ? 14.624 1.502 -35.854 1.00 92.94 191 GLN A CA 1
ATOM 1446 C C . GLN A 1 191 ? 15.954 1.324 -36.602 1.00 92.94 191 GLN A C 1
ATOM 1448 O O . GLN A 1 191 ? 15.996 1.478 -37.819 1.00 92.94 191 GLN A O 1
ATOM 1453 N N . TRP A 1 192 ? 17.028 0.928 -35.914 1.00 94.44 192 TRP A N 1
ATOM 1454 C CA . TRP A 1 192 ? 18.324 0.687 -36.562 1.00 94.44 192 TRP A CA 1
ATOM 1455 C C . TRP A 1 192 ? 18.284 -0.459 -37.568 1.00 94.44 192 TRP A C 1
ATOM 1457 O O . TRP A 1 192 ? 18.922 -0.394 -38.614 1.00 94.44 192 TRP A O 1
ATOM 1467 N N . THR A 1 193 ? 17.518 -1.508 -37.274 1.00 93.00 193 THR A N 1
ATOM 1468 C CA . THR A 1 193 ? 17.378 -2.651 -38.181 1.00 93.00 193 THR A CA 1
ATOM 1469 C C . THR A 1 193 ? 16.730 -2.221 -39.502 1.00 93.00 193 THR A C 1
ATOM 1471 O O . THR A 1 193 ? 17.216 -2.601 -40.569 1.00 93.00 193 THR A O 1
ATOM 1474 N N . LEU A 1 194 ? 15.715 -1.349 -39.437 1.00 91.50 194 LEU A N 1
ATOM 1475 C CA . LEU A 1 194 ? 15.095 -0.737 -40.616 1.00 91.50 194 LEU A CA 1
ATOM 1476 C C . LEU A 1 194 ? 16.078 0.153 -41.389 1.00 91.50 194 LEU A C 1
ATOM 1478 O O . LEU A 1 194 ? 16.163 0.050 -42.611 1.00 91.50 194 LEU A O 1
ATOM 1482 N N . GLU A 1 195 ? 16.851 0.991 -40.694 1.00 92.69 195 GLU A N 1
ATOM 1483 C CA . GLU A 1 195 ? 17.862 1.866 -41.314 1.00 92.69 195 GLU A CA 1
ATOM 1484 C C . GLU A 1 195 ? 18.973 1.081 -42.028 1.00 92.69 195 GLU A C 1
ATOM 1486 O O . GLU A 1 195 ? 19.491 1.525 -43.051 1.00 92.69 195 GLU A O 1
ATOM 1491 N N . LEU A 1 196 ? 19.298 -0.115 -41.532 1.00 94.25 196 LEU A N 1
ATOM 1492 C CA . LEU A 1 196 ? 20.259 -1.035 -42.145 1.00 94.25 196 LEU A CA 1
ATOM 1493 C C . LEU A 1 196 ? 19.659 -1.891 -43.277 1.00 94.25 196 LEU A C 1
ATOM 1495 O O . LEU A 1 196 ? 20.365 -2.721 -43.850 1.00 94.25 196 LEU A O 1
ATOM 1499 N N . GLY A 1 197 ? 18.385 -1.689 -43.627 1.00 91.75 197 GLY A N 1
ATOM 1500 C CA . GLY A 1 197 ? 17.722 -2.348 -44.756 1.00 91.75 197 GLY A CA 1
ATOM 1501 C C . GLY A 1 197 ? 17.077 -3.698 -44.434 1.00 91.75 197 GLY A C 1
ATOM 1502 O O . GLY A 1 197 ? 16.728 -4.440 -45.353 1.00 91.75 197 GLY A O 1
ATOM 1503 N N . PHE A 1 198 ? 16.898 -4.030 -43.154 1.00 87.62 198 PHE A N 1
ATOM 1504 C CA . PHE A 1 198 ? 16.251 -5.266 -42.718 1.00 87.62 198 PHE A CA 1
ATOM 1505 C C . PHE A 1 198 ? 14.850 -4.978 -42.158 1.00 87.62 198 PHE A C 1
ATOM 1507 O O . PHE A 1 198 ? 14.655 -4.074 -41.350 1.00 87.62 198 PHE A O 1
ATOM 1514 N N . ASN A 1 199 ? 13.855 -5.778 -42.551 1.00 79.88 199 ASN A N 1
ATOM 1515 C CA . ASN A 1 199 ? 12.493 -5.658 -42.025 1.00 79.88 199 ASN A CA 1
ATOM 1516 C C . ASN A 1 199 ? 12.337 -6.475 -40.737 1.00 79.88 199 ASN A C 1
ATOM 1518 O O . ASN A 1 199 ? 12.595 -7.679 -40.734 1.00 79.88 199 ASN A O 1
ATOM 1522 N N . VAL A 1 200 ? 11.859 -5.839 -39.665 1.00 76.31 200 VAL A N 1
ATOM 1523 C CA . VAL A 1 200 ? 11.481 -6.521 -38.418 1.00 76.31 200 VAL A CA 1
ATOM 1524 C C . VAL A 1 200 ? 9.967 -6.755 -38.423 1.00 76.31 200 VAL A C 1
ATOM 1526 O O . VAL A 1 200 ? 9.223 -5.795 -38.638 1.00 76.31 200 VAL A O 1
ATOM 1529 N N . PRO A 1 201 ? 9.476 -7.987 -38.189 1.00 65.81 201 PRO A N 1
ATOM 1530 C CA . PRO A 1 201 ? 8.048 -8.228 -38.005 1.00 65.81 201 PRO A CA 1
ATOM 1531 C C . PRO A 1 201 ? 7.528 -7.406 -36.821 1.00 65.81 201 PRO A C 1
ATOM 1533 O O . PRO A 1 201 ? 8.137 -7.417 -35.750 1.00 65.81 201 PRO A O 1
ATOM 1536 N N . GLN A 1 202 ? 6.413 -6.695 -36.997 1.00 58.91 202 GLN A N 1
ATOM 1537 C CA . GLN A 1 202 ? 5.717 -6.100 -35.858 1.00 58.91 202 GLN A CA 1
ATOM 1538 C C . GLN A 1 202 ? 4.982 -7.211 -35.100 1.00 58.91 202 GLN A C 1
ATOM 1540 O O . GLN A 1 202 ? 4.199 -7.945 -35.705 1.00 58.91 202 GLN A O 1
ATOM 1545 N N . CYS A 1 203 ? 5.283 -7.343 -33.807 1.00 51.72 203 CYS A N 1
ATOM 1546 C CA . CYS A 1 203 ? 4.510 -8.152 -32.864 1.00 51.72 203 CYS A CA 1
ATOM 1547 C C . CYS A 1 203 ? 3.293 -7.371 -32.369 1.00 51.72 203 CYS A C 1
ATOM 1549 O O . CYS A 1 203 ? 3.458 -6.156 -32.105 1.00 51.72 203 CYS A O 1
#

pLDDT: mean 85.82, std 16.57, range [23.69, 98.25]

Secondary structure (DSSP, 8-state):
---------TTTHHHHHHHH-HHHHTT-S----HHHHHHHHHTT-SS-EEEHHHHHTTS-EETTTTEE-HHHHHHTT--GGGSPEEE-TT-EEEE-SS-BTTBPTT-EEEPB--HHHHHHHTT-SSTT-EEEEESSSEEEEEEESS----SSS----SSEEEE-GGG-EEEEEEES-SHHHHHHHHHHHHHHHHHTT-PPPP-

Radius of gyration: 21.17 Å; Cα contacts (8 Å, |Δi|>4): 293; chains: 1; bounding box: 47×45×63 Å